Protein AF-0000000083647480 (afdb_homodimer)

Sequence (184 aa):
MGNKGYPPDIVTYNCFLRVLCDNKKSEEALKLYGRMIELSCIPSVQTYTMLISMFFKMDDPDGAFETWQEMEKRGCRPDTDTYCVMIEGLFNMGNKGYPPDIVTYNCFLRVLCDNKKSEEALKLYGRMIELSCIPSVQTYTMLISMFFKMDDPDGAFETWQEMEKRGCRPDTDTYCVMIEGLFN

Nearest PDB structures (foldseek):
  5orm-assembly1_A  TM=8.907E-01  e=3.383E-06  synthetic construct
  5i9h-assembly1_A  TM=9.151E-01  e=6.596E-06  unidentified
  5i9f-assembly1_A  TM=9.462E-01  e=1.151E-05  unidentified
  4pjq-assembly2_B  TM=8.516E-01  e=5.582E-06  unidentified
  4wn4-assembly2_B  TM=8.733E-01  e=8.240E-06  synthetic construct

Structure (mmCIF, N/CA/C/O backbone):
data_AF-0000000083647480-model_v1
#
loop_
_entity.id
_entity.type
_entity.pdbx_description
1 polymer 'Pentatricopeptide repeat-containing protein mitochondrial-like'
#
loop_
_atom_site.group_PDB
_atom_site.id
_atom_site.type_symbol
_atom_site.label_atom_id
_atom_site.label_alt_id
_atom_site.label_comp_id
_atom_site.label_asym_id
_atom_site.label_entity_id
_atom_site.label_seq_id
_atom_site.pdbx_PDB_ins_code
_atom_site.Cartn_x
_atom_site.Cartn_y
_atom_site.Cartn_z
_atom_site.occupancy
_atom_site.B_iso_or_equiv
_atom_site.auth_seq_id
_atom_site.auth_comp_id
_atom_site.auth_asym_id
_atom_site.auth_atom_id
_atom_site.pdbx_PDB_model_num
ATOM 1 N N . MET A 1 1 ? -12.078 27.094 -21.031 1 27.28 1 MET A N 1
ATOM 2 C CA . MET A 1 1 ? -12.234 26 -20.078 1 27.28 1 MET A CA 1
ATOM 3 C C . MET A 1 1 ? -11.109 26.016 -19.047 1 27.28 1 MET A C 1
ATOM 5 O O . MET A 1 1 ? -9.93 26.031 -19.422 1 27.28 1 MET A O 1
ATOM 9 N N . GLY A 1 2 ? -11.172 26.875 -18.047 1 29.92 2 GLY A N 1
ATOM 10 C CA . GLY A 1 2 ? -10.164 27.234 -17.062 1 29.92 2 GLY A CA 1
ATOM 11 C C . GLY A 1 2 ? -9.484 26.047 -16.438 1 29.92 2 GLY A C 1
ATOM 12 O O . GLY A 1 2 ? -10.008 24.938 -16.469 1 29.92 2 GLY A O 1
ATOM 13 N N . ASN A 1 3 ? -8.164 26 -16.438 1 33.59 3 ASN A N 1
ATOM 14 C CA . ASN A 1 3 ? -7.379 25 -15.734 1 33.59 3 ASN A CA 1
ATOM 15 C C . ASN A 1 3 ? -8.039 24.594 -14.422 1 33.59 3 ASN A C 1
ATOM 17 O O . ASN A 1 3 ? -8.109 25.391 -13.484 1 33.59 3 ASN A O 1
ATOM 21 N N . LYS A 1 4 ? -9.273 24.234 -14.281 1 36.38 4 LYS A N 1
ATOM 22 C CA . LYS A 1 4 ? -10.102 23.969 -13.109 1 36.38 4 LYS A CA 1
ATOM 23 C C . LYS A 1 4 ? -9.281 23.344 -11.992 1 36.38 4 LYS A C 1
ATOM 25 O O . LYS A 1 4 ? -8.859 22.188 -12.094 1 36.38 4 LYS A O 1
ATOM 30 N N . GLY A 1 5 ? -8.328 23.922 -11.266 1 43.69 5 GLY A N 1
ATOM 31 C CA . GLY A 1 5 ? -7.434 23.688 -10.148 1 43.69 5 GLY A CA 1
ATOM 32 C C . GLY A 1 5 ? -8.07 22.875 -9.031 1 43.69 5 GLY A C 1
ATOM 33 O O . GLY A 1 5 ? -8.438 23.422 -7.992 1 43.69 5 GLY A O 1
ATOM 34 N N . TYR A 1 6 ? -8.977 22.156 -9.234 1 50.78 6 TYR A N 1
ATOM 35 C CA . TYR A 1 6 ? -9.578 21.422 -8.125 1 50.78 6 TYR A CA 1
ATOM 36 C C . TYR A 1 6 ? -8.508 20.891 -7.188 1 50.78 6 TYR A C 1
ATOM 38 O O . TYR A 1 6 ? -7.488 20.359 -7.637 1 50.78 6 TYR A O 1
ATOM 46 N N . PRO A 1 7 ? -8.297 21.609 -6.094 1 57.94 7 PRO A N 1
ATOM 47 C CA . PRO A 1 7 ? -7.371 21.062 -5.098 1 57.94 7 PRO A CA 1
ATOM 48 C C . PRO A 1 7 ? -7.406 19.547 -5.035 1 57.94 7 PRO A C 1
ATOM 50 O O . PRO A 1 7 ? -8.469 18.938 -5.215 1 57.94 7 PRO A O 1
ATOM 53 N N . PRO A 1 8 ? -6.215 19 -5.242 1 69.75 8 PRO A N 1
ATOM 54 C CA . PRO A 1 8 ? -6.176 17.547 -5.109 1 69.75 8 PRO A CA 1
ATOM 55 C C . PRO A 1 8 ? -6.992 17.031 -3.92 1 69.75 8 PRO A C 1
ATOM 57 O O . PRO A 1 8 ? -6.992 17.656 -2.857 1 69.75 8 PRO A O 1
ATOM 60 N N . ASP A 1 9 ? -7.93 16.297 -4.207 1 88.69 9 ASP A N 1
ATOM 61 C CA . ASP A 1 9 ? -8.664 15.68 -3.109 1 88.69 9 ASP A CA 1
ATOM 62 C C . ASP A 1 9 ? -7.816 14.602 -2.428 1 88.69 9 ASP A C 1
ATOM 64 O O . ASP A 1 9 ? -6.645 14.422 -2.766 1 88.69 9 ASP A O 1
ATOM 68 N N . ILE A 1 10 ? -8.312 14.07 -1.376 1 92.31 10 ILE A N 1
ATOM 69 C CA . ILE A 1 10 ? -7.617 13.117 -0.519 1 92.31 10 ILE A CA 1
ATOM 70 C C . ILE A 1 10 ? -7.145 11.922 -1.349 1 92.31 10 ILE A C 1
ATOM 72 O O . ILE A 1 10 ? -6.059 11.391 -1.117 1 92.31 10 ILE A O 1
ATOM 76 N N . VAL A 1 11 ? -7.906 11.594 -2.342 1 90.38 11 VAL A N 1
ATOM 77 C CA . VAL A 1 11 ? -7.586 10.461 -3.201 1 90.38 11 VAL A CA 1
ATOM 78 C C . VAL A 1 11 ? -6.344 10.781 -4.031 1 90.38 11 VAL A C 1
ATOM 80 O O . VAL A 1 11 ? -5.434 9.953 -4.145 1 90.38 11 VAL A O 1
ATOM 83 N N . THR A 1 12 ? -6.289 11.953 -4.547 1 91.25 12 THR A N 1
ATOM 84 C CA . THR A 1 12 ? -5.148 12.391 -5.344 1 91.25 12 THR A CA 1
ATOM 85 C C . THR A 1 12 ? -3.885 12.461 -4.492 1 91.25 12 THR A C 1
ATOM 87 O O . THR A 1 12 ? -2.828 11.977 -4.895 1 91.25 12 THR A O 1
ATOM 90 N N . TYR A 1 13 ? -4.066 13.117 -3.346 1 94.5 13 TYR A N 1
ATOM 91 C CA . TYR A 1 13 ? -2.92 13.203 -2.449 1 94.5 13 TYR A CA 1
ATOM 92 C C . TYR A 1 13 ? -2.418 11.812 -2.074 1 94.5 13 TYR A C 1
ATOM 94 O O . TYR A 1 13 ? -1.213 11.547 -2.104 1 94.5 13 TYR A O 1
ATOM 102 N N . ASN A 1 14 ? -3.297 10.969 -1.795 1 94.5 14 ASN A N 1
ATOM 103 C CA . ASN A 1 14 ? -2.889 9.617 -1.422 1 94.5 14 ASN A CA 1
ATOM 104 C C . ASN A 1 14 ? -2.203 8.898 -2.58 1 94.5 14 ASN A C 1
ATOM 106 O O . ASN A 1 14 ? -1.241 8.156 -2.375 1 94.5 14 ASN A O 1
ATOM 110 N N . CYS A 1 15 ? -2.68 9.086 -3.729 1 93.25 15 CYS A N 1
ATOM 111 C CA . CYS A 1 15 ? -2.061 8.484 -4.906 1 93.25 15 CYS A CA 1
ATOM 112 C C . CYS A 1 15 ? -0.618 8.953 -5.062 1 93.25 15 CYS A C 1
ATOM 114 O O . CYS A 1 15 ? 0.288 8.141 -5.242 1 93.25 15 CYS A O 1
ATOM 116 N N . PHE A 1 16 ? -0.419 10.219 -4.965 1 93.38 16 PHE A N 1
ATOM 117 C CA . PHE A 1 16 ? 0.922 10.773 -5.109 1 93.38 16 PHE A CA 1
ATOM 118 C C . PHE A 1 16 ? 1.818 10.336 -3.961 1 93.38 16 PHE A C 1
ATOM 120 O O . PHE A 1 16 ? 2.99 10.008 -4.168 1 93.38 16 PHE A O 1
ATOM 127 N N . LEU A 1 17 ? 1.285 10.328 -2.75 1 95.69 17 LEU A N 1
ATOM 128 C CA . LEU A 1 17 ? 2.053 9.867 -1.602 1 95.69 17 LEU A CA 1
ATOM 129 C C . LEU A 1 17 ? 2.521 8.43 -1.808 1 95.69 17 LEU A C 1
ATOM 131 O O . LEU A 1 17 ? 3.672 8.094 -1.515 1 95.69 17 LEU A O 1
ATOM 135 N N . ARG A 1 18 ? 1.616 7.668 -2.262 1 92.69 18 ARG A N 1
ATOM 136 C CA . ARG A 1 18 ? 1.969 6.281 -2.545 1 92.69 18 ARG A CA 1
ATOM 137 C C . ARG A 1 18 ? 3.131 6.199 -3.527 1 92.69 18 ARG A C 1
ATOM 139 O O . ARG A 1 18 ? 4.074 5.434 -3.322 1 92.69 18 ARG A O 1
ATOM 146 N N . VAL A 1 19 ? 3.055 6.926 -4.59 1 91.56 19 VAL A N 1
ATOM 147 C CA . VAL A 1 19 ? 4.086 6.918 -5.621 1 91.56 19 VAL A CA 1
ATOM 148 C C . VAL A 1 19 ? 5.43 7.309 -5.012 1 91.56 19 VAL A C 1
ATOM 150 O O . VAL A 1 19 ? 6.449 6.66 -5.273 1 91.56 19 VAL A O 1
ATOM 153 N N . LEU A 1 20 ? 5.438 8.32 -4.273 1 93.5 20 LEU A N 1
ATOM 154 C CA . LEU A 1 20 ? 6.668 8.812 -3.662 1 93.5 20 LEU A CA 1
ATOM 155 C C . LEU A 1 20 ? 7.223 7.793 -2.67 1 93.5 20 LEU A C 1
ATOM 157 O O . LEU A 1 20 ? 8.43 7.543 -2.641 1 93.5 20 LEU A O 1
ATOM 161 N N . CYS A 1 21 ? 6.289 7.191 -1.894 1 92.81 21 CYS A N 1
ATOM 162 C CA . CYS A 1 21 ? 6.707 6.18 -0.929 1 92.81 21 CYS A CA 1
ATOM 163 C C . CYS A 1 21 ? 7.281 4.957 -1.634 1 92.81 21 CYS A C 1
ATOM 165 O O . CYS A 1 21 ? 8.312 4.422 -1.215 1 92.81 21 CYS A O 1
ATOM 167 N N . ASP A 1 22 ? 6.66 4.555 -2.666 1 87.75 22 ASP A N 1
ATOM 168 C CA . ASP A 1 22 ? 7.086 3.383 -3.42 1 87.75 22 ASP A CA 1
ATOM 169 C C . ASP A 1 22 ? 8.453 3.611 -4.066 1 87.75 22 ASP A C 1
ATOM 171 O O . ASP A 1 22 ? 9.211 2.662 -4.277 1 87.75 22 ASP A O 1
ATOM 175 N N . ASN A 1 23 ? 8.766 4.832 -4.305 1 87.38 23 ASN A N 1
ATOM 176 C CA . ASN A 1 23 ? 10.023 5.152 -4.965 1 87.38 23 ASN A CA 1
ATOM 177 C C . ASN A 1 23 ? 11.055 5.68 -3.971 1 87.38 23 ASN A C 1
ATOM 179 O O . ASN A 1 23 ? 12.078 6.23 -4.371 1 87.38 23 ASN A O 1
ATOM 183 N N . LYS A 1 24 ? 10.727 5.625 -2.762 1 91.19 24 LYS A N 1
ATOM 184 C CA . LYS A 1 24 ? 11.625 5.949 -1.655 1 91.19 24 LYS A CA 1
ATOM 185 C C . LYS A 1 24 ? 11.992 7.43 -1.659 1 91.19 24 LYS A C 1
ATOM 187 O O . LYS A 1 24 ? 13.133 7.793 -1.38 1 91.19 24 LYS A O 1
ATOM 192 N N . LYS A 1 25 ? 11.164 8.203 -2.117 1 94.94 25 LYS A N 1
ATOM 193 C CA . LYS A 1 25 ? 11.297 9.656 -2.082 1 94.94 25 LYS A CA 1
ATOM 194 C C . LYS A 1 25 ? 10.609 10.242 -0.848 1 94.94 25 LYS A C 1
ATOM 196 O O . LYS A 1 25 ? 9.656 11.016 -0.966 1 94.94 25 LYS A O 1
ATOM 201 N N . SER A 1 26 ? 11.203 9.977 0.263 1 96.81 26 SER A N 1
ATOM 202 C CA . SER A 1 26 ? 10.602 10.289 1.556 1 96.81 26 SER A CA 1
ATOM 203 C C . SER A 1 26 ? 10.523 11.797 1.785 1 96.81 26 SER A C 1
ATOM 205 O O . SER A 1 26 ? 9.555 12.297 2.361 1 96.81 26 SER A O 1
ATOM 207 N N . GLU A 1 27 ? 11.562 12.531 1.367 1 97.81 27 GLU A N 1
ATOM 208 C CA . GLU A 1 27 ? 11.555 13.984 1.547 1 97.81 27 GLU A CA 1
ATOM 209 C C . GLU A 1 27 ? 10.406 14.625 0.775 1 97.81 27 GLU A C 1
ATOM 211 O O . GLU A 1 27 ? 9.688 15.477 1.31 1 97.81 27 GLU A O 1
ATOM 216 N N . GLU A 1 28 ? 10.305 14.203 -0.442 1 98 28 GLU A N 1
ATOM 217 C CA . GLU A 1 28 ? 9.219 14.711 -1.27 1 98 28 GLU A CA 1
ATOM 218 C C . GLU A 1 28 ? 7.859 14.297 -0.71 1 98 28 GLU A C 1
ATOM 220 O O . GLU A 1 28 ? 6.898 15.07 -0.77 1 98 28 GLU A O 1
ATOM 225 N N . ALA A 1 29 ? 7.797 13.109 -0.182 1 98.12 29 ALA A N 1
ATOM 226 C CA . ALA A 1 29 ? 6.555 12.617 0.41 1 98.12 29 ALA A CA 1
ATOM 227 C C . ALA A 1 29 ? 6.141 13.469 1.605 1 98.12 29 ALA A C 1
ATOM 229 O O . ALA A 1 29 ? 4.973 13.852 1.732 1 98.12 29 ALA A O 1
ATOM 230 N N . LEU A 1 30 ? 7.098 13.797 2.404 1 98.12 30 LEU A N 1
ATOM 231 C CA . LEU A 1 30 ? 6.816 14.602 3.586 1 98.12 30 LEU A CA 1
ATOM 232 C C . LEU A 1 30 ? 6.398 16.016 3.189 1 98.12 30 LEU A C 1
ATOM 234 O O . LEU A 1 30 ? 5.523 16.609 3.822 1 98.12 30 LEU A O 1
ATOM 238 N N . LYS A 1 31 ? 7.059 16.484 2.229 1 98.06 31 LYS A N 1
ATOM 239 C CA . LYS A 1 31 ? 6.68 17.797 1.716 1 98.06 31 LYS A CA 1
ATOM 240 C C . LYS A 1 31 ? 5.242 17.797 1.208 1 98.06 31 LYS A C 1
ATOM 242 O O . LYS A 1 31 ? 4.484 18.734 1.472 1 98.06 31 LYS A O 1
ATOM 247 N N . LEU A 1 32 ? 4.906 16.812 0.463 1 97.69 32 LEU A N 1
ATOM 248 C CA . LEU A 1 32 ? 3.551 16.672 -0.061 1 97.69 32 LEU A CA 1
ATOM 249 C C . LEU A 1 32 ? 2.535 16.594 1.074 1 97.69 32 LEU A C 1
ATOM 251 O O . LEU A 1 32 ? 1.472 17.203 1.012 1 97.69 32 LEU A O 1
ATOM 255 N N . TYR A 1 33 ? 2.826 15.82 2.094 1 97.75 33 TYR A N 1
ATOM 256 C CA . TYR A 1 33 ? 1.962 15.703 3.262 1 97.75 33 TYR A CA 1
ATOM 257 C C . TYR A 1 33 ? 1.789 17.047 3.951 1 97.75 33 TYR A C 1
ATOM 259 O O . TYR A 1 33 ? 0.682 17.406 4.363 1 97.75 33 TYR A O 1
ATOM 267 N N . GLY A 1 34 ? 2.861 17.703 4.105 1 97.31 34 GLY A N 1
ATOM 268 C CA . GLY A 1 34 ? 2.777 19.047 4.66 1 97.31 34 GLY A CA 1
ATOM 269 C C . GLY A 1 34 ? 1.836 19.953 3.895 1 97.31 34 GLY A C 1
ATOM 270 O O . GLY A 1 34 ? 1.06 20.703 4.492 1 97.31 34 GLY A O 1
ATOM 271 N N . ARG A 1 35 ? 1.978 19.938 2.617 1 96 35 ARG A N 1
ATOM 272 C CA . ARG A 1 35 ? 1.096 20.734 1.765 1 96 35 ARG A CA 1
ATOM 273 C C . ARG A 1 35 ? -0.362 20.328 1.964 1 96 35 ARG A C 1
ATOM 275 O O . ARG A 1 35 ? -1.251 21.188 1.97 1 96 35 ARG A O 1
ATOM 282 N N . MET A 1 36 ? -0.603 19.078 2.098 1 95.88 36 MET A N 1
ATOM 283 C CA . MET A 1 36 ? -1.943 18.562 2.344 1 95.88 36 MET A CA 1
ATOM 284 C C . MET A 1 36 ? -2.549 19.188 3.596 1 95.88 36 MET A C 1
ATOM 286 O O . MET A 1 36 ? -3.701 19.625 3.582 1 95.88 36 MET A O 1
ATOM 290 N N . ILE A 1 37 ? -1.807 19.203 4.645 1 94.94 37 ILE A N 1
ATOM 291 C CA . ILE A 1 37 ? -2.258 19.75 5.918 1 94.94 37 ILE A CA 1
ATOM 292 C C . ILE A 1 37 ? -2.484 21.266 5.773 1 94.94 37 ILE A C 1
ATOM 294 O O . ILE A 1 37 ? -3.477 21.797 6.273 1 94.94 37 ILE A O 1
ATOM 298 N N . GLU A 1 38 ? -1.578 21.922 5.145 1 94.94 38 GLU A N 1
ATOM 299 C CA . GLU A 1 38 ? -1.673 23.375 4.941 1 94.94 38 GLU A CA 1
ATOM 300 C C . GLU A 1 38 ? -2.971 23.734 4.23 1 94.94 38 GLU A C 1
ATOM 302 O O . GLU A 1 38 ? -3.551 24.797 4.496 1 94.94 38 GLU A O 1
ATOM 307 N N . LEU A 1 39 ? -3.355 22.906 3.389 1 94.06 39 LEU A N 1
ATOM 308 C CA . LEU A 1 39 ? -4.547 23.172 2.596 1 94.06 39 LEU A CA 1
ATOM 309 C C . LEU A 1 39 ? -5.793 22.625 3.283 1 94.06 39 LEU A C 1
ATOM 311 O O . LEU A 1 39 ? -6.867 22.562 2.676 1 94.06 39 LEU A O 1
ATOM 315 N N . SER A 1 40 ? -5.629 22.203 4.473 1 93.69 40 SER A N 1
ATOM 316 C CA . SER A 1 40 ? -6.711 21.734 5.332 1 93.69 40 SER A CA 1
ATOM 317 C C . SER A 1 40 ? -7.355 20.469 4.773 1 93.69 40 SER A C 1
ATOM 319 O O . SER A 1 40 ? -8.562 20.266 4.922 1 93.69 40 SER A O 1
ATOM 321 N N . CYS A 1 41 ? -6.625 19.766 3.986 1 94.38 41 CYS A N 1
ATOM 322 C CA . CYS A 1 41 ? -7.051 18.438 3.574 1 94.38 41 CYS A CA 1
ATOM 323 C C . CYS A 1 41 ? -6.801 17.422 4.68 1 94.38 41 CYS A C 1
ATOM 325 O O . CYS A 1 41 ? -5.66 17.219 5.098 1 94.38 41 CYS A O 1
ATOM 327 N N . ILE A 1 42 ? -7.887 16.75 5.133 1 94.31 42 ILE A N 1
ATOM 328 C CA . ILE A 1 42 ? -7.785 15.859 6.281 1 94.31 42 ILE A CA 1
ATOM 329 C C . ILE A 1 42 ? -7.211 14.516 5.844 1 94.31 42 ILE A C 1
ATOM 331 O O . ILE A 1 42 ? -7.773 13.852 4.973 1 94.31 42 ILE A O 1
ATOM 335 N N . PRO A 1 43 ? -6.156 14.117 6.5 1 96.5 43 PRO A N 1
ATOM 336 C CA . PRO A 1 43 ? -5.574 12.812 6.176 1 96.5 43 PRO A CA 1
ATOM 337 C C . PRO A 1 43 ? -6.516 11.648 6.496 1 96.5 43 PRO A C 1
ATOM 339 O O . PRO A 1 43 ? -7.277 11.719 7.461 1 96.5 43 PRO A O 1
ATOM 342 N N . SER A 1 44 ? -6.445 10.648 5.664 1 95.44 44 SER A N 1
ATOM 343 C CA . SER A 1 44 ? -7.223 9.43 5.875 1 95.44 44 SER A CA 1
ATOM 344 C C . SER A 1 44 ? -6.383 8.352 6.543 1 95.44 44 SER A C 1
ATOM 346 O O . SER A 1 44 ? -5.188 8.539 6.777 1 95.44 44 SER A O 1
ATOM 348 N N . VAL A 1 45 ? -7.102 7.223 6.828 1 95.75 45 VAL A N 1
ATOM 349 C CA . VAL A 1 45 ? -6.402 6.074 7.395 1 95.75 45 VAL A CA 1
ATOM 350 C C . VAL A 1 45 ? -5.301 5.617 6.438 1 95.75 45 VAL A C 1
ATOM 352 O O . VAL A 1 45 ? -4.207 5.246 6.871 1 95.75 45 VAL A O 1
ATOM 355 N N . GLN A 1 46 ? -5.555 5.699 5.168 1 94.69 46 GLN A N 1
ATOM 356 C CA . GLN A 1 46 ? -4.578 5.309 4.156 1 94.69 46 GLN A CA 1
ATOM 357 C C . GLN A 1 46 ? -3.355 6.219 4.188 1 94.69 46 GLN A C 1
ATOM 359 O O . GLN A 1 46 ? -2.223 5.754 4.043 1 94.69 46 GLN A O 1
ATOM 364 N N . THR A 1 47 ? -3.627 7.52 4.402 1 97 47 THR A N 1
ATOM 365 C CA . THR A 1 47 ? -2.545 8.492 4.488 1 97 47 THR A CA 1
ATOM 366 C C . THR A 1 47 ? -1.612 8.164 5.652 1 97 47 THR A C 1
ATOM 368 O O . THR A 1 47 ? -0.402 8.031 5.461 1 97 47 THR A O 1
ATOM 371 N N . TYR A 1 48 ? -2.223 8.016 6.77 1 97.94 48 TYR A N 1
ATOM 372 C CA . TYR A 1 48 ? -1.432 7.746 7.965 1 97.94 48 TYR A CA 1
ATOM 373 C C . TYR A 1 48 ? -0.692 6.418 7.836 1 97.94 48 TYR A C 1
ATOM 375 O O . TYR A 1 48 ? 0.467 6.305 8.242 1 97.94 48 TYR A O 1
ATOM 383 N N . THR A 1 49 ? -1.384 5.469 7.277 1 96.56 49 THR A N 1
ATOM 384 C CA . THR A 1 49 ? -0.768 4.156 7.121 1 96.56 49 THR A CA 1
ATOM 385 C C . THR A 1 49 ? 0.47 4.242 6.23 1 96.56 49 THR A C 1
ATOM 387 O O . THR A 1 49 ? 1.511 3.666 6.551 1 96.56 49 THR A O 1
ATOM 390 N N . MET A 1 50 ? 0.413 4.934 5.184 1 95.62 50 MET A N 1
ATOM 391 C CA . MET A 1 50 ? 1.55 5.098 4.281 1 95.62 50 MET A CA 1
ATOM 392 C C . MET A 1 50 ? 2.699 5.812 4.984 1 95.62 50 MET A C 1
ATOM 394 O O . MET A 1 50 ? 3.861 5.441 4.82 1 95.62 50 MET A O 1
ATOM 398 N N . LEU A 1 51 ? 2.391 6.816 5.758 1 98.06 51 LEU A N 1
ATOM 399 C CA . LEU A 1 51 ? 3.412 7.586 6.461 1 98.06 51 LEU A CA 1
ATOM 400 C C . LEU A 1 51 ? 4.117 6.727 7.508 1 98.06 51 LEU A C 1
ATOM 402 O O . LEU A 1 51 ? 5.34 6.777 7.637 1 98.06 51 LEU A O 1
ATOM 406 N N . ILE A 1 52 ? 3.34 5.98 8.219 1 97.81 52 ILE A N 1
ATOM 407 C CA . ILE A 1 52 ? 3.912 5.082 9.211 1 97.81 52 ILE A CA 1
ATOM 408 C C . ILE A 1 52 ? 4.859 4.094 8.531 1 97.81 52 ILE A C 1
ATOM 410 O O . ILE A 1 52 ? 5.996 3.912 8.977 1 97.81 52 ILE A O 1
ATOM 414 N N . SER A 1 53 ? 4.398 3.49 7.48 1 95.88 53 SER A N 1
ATOM 415 C CA . SER A 1 53 ? 5.234 2.561 6.73 1 95.88 53 SER A CA 1
ATOM 416 C C . SER A 1 53 ? 6.52 3.232 6.254 1 95.88 53 SER A C 1
ATOM 418 O O . SER A 1 53 ? 7.598 2.645 6.332 1 95.88 53 SER A O 1
ATOM 420 N N . MET A 1 54 ? 6.445 4.371 5.77 1 96.06 54 MET A N 1
ATOM 421 C CA . MET A 1 54 ? 7.586 5.133 5.262 1 96.06 54 MET A CA 1
ATOM 422 C C . MET A 1 54 ? 8.609 5.375 6.363 1 96.06 54 MET A C 1
ATOM 424 O O . MET A 1 54 ? 9.812 5.195 6.152 1 96.06 54 MET A O 1
ATOM 428 N N . PHE A 1 55 ? 8.195 5.754 7.496 1 97.19 55 PHE A N 1
ATOM 429 C CA . PHE A 1 55 ? 9.102 6.039 8.602 1 97.19 55 PHE A CA 1
ATOM 430 C C . PHE A 1 55 ? 9.836 4.777 9.039 1 97.19 55 PHE A C 1
ATOM 432 O O . PHE A 1 55 ? 11.023 4.828 9.375 1 97.19 55 PHE A O 1
ATOM 439 N N . PHE A 1 56 ? 9.141 3.695 9.039 1 94.5 56 PHE A N 1
ATOM 440 C CA . PHE A 1 56 ? 9.828 2.449 9.367 1 94.5 56 PHE A CA 1
ATOM 441 C C . PHE A 1 56 ? 10.867 2.105 8.305 1 94.5 56 PHE A C 1
ATOM 443 O O . PHE A 1 56 ? 11.961 1.636 8.633 1 94.5 56 PHE A O 1
ATOM 450 N N . LYS A 1 57 ? 10.531 2.346 7.113 1 91.94 57 LYS A N 1
ATOM 451 C CA . LYS A 1 57 ? 11.477 2.072 6.035 1 91.94 57 LYS A CA 1
ATOM 452 C C . LYS A 1 57 ? 12.703 2.982 6.137 1 91.94 57 LYS A C 1
ATOM 454 O O . LYS A 1 57 ? 13.805 2.592 5.754 1 91.94 57 LYS A O 1
ATOM 459 N N . MET A 1 58 ? 12.469 4.121 6.637 1 94.19 58 MET A N 1
ATOM 460 C CA . MET A 1 58 ? 13.547 5.078 6.863 1 94.19 58 MET A CA 1
ATOM 461 C C . MET A 1 58 ? 14.281 4.773 8.164 1 94.19 58 MET A C 1
ATOM 463 O O . MET A 1 58 ? 15.164 5.531 8.57 1 94.19 58 MET A O 1
ATOM 467 N N . ASP A 1 59 ? 13.93 3.717 8.852 1 94.44 59 ASP A N 1
ATOM 468 C CA . ASP A 1 59 ? 14.492 3.35 10.148 1 94.44 59 ASP A CA 1
ATOM 469 C C . ASP A 1 59 ? 14.281 4.461 11.172 1 94.44 59 ASP A C 1
ATOM 471 O O . ASP A 1 59 ? 15.211 4.844 11.883 1 94.44 59 ASP A O 1
ATOM 475 N N . ASP A 1 60 ? 13.203 5.039 11.102 1 96.19 60 ASP A N 1
ATOM 476 C CA . ASP A 1 60 ? 12.805 6.094 12.023 1 96.19 60 ASP A CA 1
ATOM 477 C C . ASP A 1 60 ? 11.539 5.703 12.789 1 96.19 60 ASP A C 1
ATOM 479 O O . ASP A 1 60 ? 10.469 6.258 12.555 1 96.19 60 ASP A O 1
ATOM 483 N N . PRO A 1 61 ? 11.648 4.887 13.805 1 96.06 61 PRO A N 1
ATOM 484 C CA . PRO A 1 61 ? 10.477 4.445 14.57 1 96.06 61 PRO A CA 1
ATOM 485 C C . PRO A 1 61 ? 9.805 5.59 15.32 1 96.06 61 PRO A C 1
ATOM 487 O O . PRO A 1 61 ? 8.586 5.566 15.523 1 96.06 61 PRO A O 1
ATOM 490 N N . ASP A 1 62 ? 10.531 6.562 15.719 1 97.5 62 ASP A N 1
ATOM 491 C CA . ASP A 1 62 ? 9.945 7.707 16.406 1 97.5 62 ASP A CA 1
ATOM 492 C C . ASP A 1 62 ? 8.93 8.422 15.523 1 97.5 62 ASP A C 1
ATOM 494 O O . ASP A 1 62 ? 7.832 8.758 15.977 1 97.5 62 ASP A O 1
ATOM 498 N N . GLY A 1 63 ? 9.367 8.625 14.297 1 97.94 63 GLY A N 1
ATOM 499 C CA . GLY A 1 63 ? 8.438 9.219 13.352 1 97.94 63 GLY A CA 1
ATOM 500 C C . GLY A 1 63 ? 7.184 8.398 13.141 1 97.94 63 GLY A C 1
ATOM 501 O O . GLY A 1 63 ? 6.086 8.945 13.039 1 97.94 63 GLY A O 1
ATOM 502 N N . ALA A 1 64 ? 7.328 7.129 13.117 1 97.94 64 ALA A N 1
ATOM 503 C CA . ALA A 1 64 ? 6.191 6.227 12.969 1 97.94 64 ALA A CA 1
ATOM 504 C C . ALA A 1 64 ? 5.238 6.336 14.156 1 97.94 64 ALA A C 1
ATOM 506 O O . ALA A 1 64 ? 4.023 6.434 13.977 1 97.94 64 ALA A O 1
ATOM 507 N N . PHE A 1 65 ? 5.82 6.426 15.32 1 97.62 65 PHE A N 1
ATOM 508 C CA . PHE A 1 65 ? 5.012 6.5 16.531 1 97.62 65 PHE A CA 1
ATOM 509 C C . PHE A 1 65 ? 4.316 7.852 16.641 1 97.62 65 PHE A C 1
ATOM 511 O O . PHE A 1 65 ? 3.166 7.934 17.062 1 97.62 65 PHE A O 1
ATOM 518 N N . GLU A 1 66 ? 5.016 8.836 16.297 1 98.25 66 GLU A N 1
ATOM 519 C CA . GLU A 1 66 ? 4.41 10.164 16.297 1 98.25 66 GLU A CA 1
ATOM 520 C C . GLU A 1 66 ? 3.229 10.234 15.328 1 98.25 66 GLU A C 1
ATOM 522 O O . GLU A 1 66 ? 2.197 10.828 15.641 1 98.25 66 GLU A O 1
ATOM 527 N N . THR A 1 67 ? 3.416 9.656 14.195 1 98.38 67 THR A N 1
ATOM 528 C CA . THR A 1 67 ? 2.342 9.609 13.203 1 98.38 67 THR A CA 1
ATOM 529 C C . THR A 1 67 ? 1.15 8.82 13.734 1 98.38 67 THR A C 1
ATOM 531 O O . THR A 1 67 ? -0.001 9.211 13.539 1 98.38 67 THR A O 1
ATOM 534 N N . TRP A 1 68 ? 1.381 7.77 14.375 1 97.81 68 TRP A N 1
ATOM 535 C CA . TRP A 1 68 ? 0.346 6.949 14.992 1 97.81 68 TRP A CA 1
ATOM 536 C C . TRP A 1 68 ? -0.43 7.746 16.031 1 97.81 68 TRP A C 1
ATOM 538 O O . TRP A 1 68 ? -1.661 7.695 16.078 1 97.81 68 TRP A O 1
ATOM 548 N N . GLN A 1 69 ? 0.271 8.438 16.828 1 97.75 69 GLN A N 1
ATOM 549 C CA . GLN A 1 69 ? -0.361 9.25 17.859 1 97.75 69 GLN A CA 1
ATOM 550 C C . GLN A 1 69 ? -1.238 10.336 17.234 1 97.75 69 GLN A C 1
ATOM 552 O O . GLN A 1 69 ? -2.34 10.602 17.719 1 97.75 69 GLN A O 1
ATOM 557 N N . GLU A 1 70 ? -0.649 10.945 16.234 1 97.31 70 GLU A N 1
ATOM 558 C CA . GLU A 1 70 ? -1.43 11.961 15.547 1 97.31 70 GLU A CA 1
ATOM 559 C C . GLU A 1 70 ? -2.729 11.383 14.992 1 97.31 70 GLU A C 1
ATOM 561 O O . GLU A 1 70 ? -3.785 12.008 15.086 1 97.31 70 GLU A O 1
ATOM 566 N N . MET A 1 71 ? -2.639 10.25 14.383 1 97.81 71 MET A N 1
ATOM 567 C CA . MET A 1 71 ? -3.805 9.547 13.859 1 97.81 71 MET A CA 1
ATOM 568 C C . MET A 1 71 ? -4.859 9.352 14.945 1 97.81 71 MET A C 1
ATOM 570 O O . MET A 1 71 ? -6.043 9.609 14.719 1 97.81 71 MET A O 1
ATOM 574 N N . GLU A 1 72 ? -4.488 8.945 16.062 1 96.44 72 GLU A N 1
ATOM 575 C CA . GLU A 1 72 ? -5.383 8.711 17.188 1 96.44 72 GLU A CA 1
ATOM 576 C C . GLU A 1 72 ? -6.004 10.016 17.688 1 96.44 72 GLU A C 1
ATOM 578 O O . GLU A 1 72 ? -7.203 10.07 17.969 1 96.44 72 GLU A O 1
ATOM 583 N N . LYS A 1 73 ? -5.176 10.961 17.812 1 96.5 73 LYS A N 1
ATOM 584 C CA . LYS A 1 73 ? -5.633 12.258 18.297 1 96.5 73 LYS A CA 1
ATOM 585 C C . LYS A 1 73 ? -6.707 12.844 17.391 1 96.5 73 LYS A C 1
ATOM 587 O O . LYS A 1 73 ? -7.621 13.523 17.859 1 96.5 73 LYS A O 1
ATOM 592 N N . ARG A 1 74 ? -6.605 12.555 16.156 1 95.81 74 ARG A N 1
ATOM 593 C CA . ARG A 1 74 ? -7.551 13.078 15.18 1 95.81 74 ARG A CA 1
ATOM 594 C C . ARG A 1 74 ? -8.789 12.195 15.078 1 95.81 74 ARG A C 1
ATOM 596 O O . ARG A 1 74 ? -9.711 12.492 14.32 1 95.81 74 ARG A O 1
ATOM 603 N N . GLY A 1 75 ? -8.734 11.125 15.766 1 96.5 75 GLY A N 1
ATOM 604 C CA . GLY A 1 75 ? -9.891 10.234 15.789 1 96.5 75 GLY A CA 1
ATOM 605 C C . GLY A 1 75 ? -9.938 9.281 14.609 1 96.5 75 GLY A C 1
ATOM 606 O O . GLY A 1 75 ? -10.992 8.719 14.305 1 96.5 75 GLY A O 1
ATOM 607 N N . CYS A 1 76 ? -8.93 9.195 13.914 1 96.81 76 CYS A N 1
ATOM 608 C CA . CYS A 1 76 ? -8.828 8.258 12.805 1 96.81 76 CYS A CA 1
ATOM 609 C C . CYS A 1 76 ? -8.508 6.855 13.305 1 96.81 76 CYS A C 1
ATOM 611 O O . CYS A 1 76 ? -7.48 6.645 13.961 1 96.81 76 CYS A O 1
ATOM 613 N N . ARG A 1 77 ? -9.336 5.852 12.961 1 95.69 77 ARG A N 1
ATOM 614 C CA . ARG A 1 77 ? -9.156 4.488 13.445 1 95.69 77 ARG A CA 1
ATOM 615 C C . ARG A 1 77 ? -8.266 3.686 12.5 1 95.69 77 ARG A C 1
ATOM 617 O O . ARG A 1 77 ? -8.516 3.641 11.289 1 95.69 77 ARG A O 1
ATOM 624 N N . PRO A 1 78 ? -7.285 3.029 13.109 1 96.06 78 PRO A N 1
ATOM 625 C CA . PRO A 1 78 ? -6.453 2.158 12.273 1 96.06 78 PRO A CA 1
ATOM 626 C C . PRO A 1 78 ? -7.234 0.992 11.68 1 96.06 78 PRO A C 1
ATOM 628 O O . PRO A 1 78 ? -8.164 0.478 12.305 1 96.06 78 PRO A O 1
ATOM 631 N N . ASP A 1 79 ? -6.852 0.667 10.469 1 92.31 79 ASP A N 1
ATOM 632 C CA . ASP A 1 79 ? -7.418 -0.526 9.852 1 92.31 79 ASP A CA 1
ATOM 633 C C . ASP A 1 79 ? -6.41 -1.672 9.836 1 92.31 79 ASP A C 1
ATOM 635 O O . ASP A 1 79 ? -5.34 -1.571 10.438 1 92.31 79 ASP A O 1
ATOM 639 N N . THR A 1 80 ? -6.777 -2.775 9.312 1 88.62 80 THR A N 1
ATOM 640 C CA . THR A 1 80 ? -5.945 -3.975 9.312 1 88.62 80 THR A CA 1
ATOM 641 C C . THR A 1 80 ? -4.586 -3.693 8.68 1 88.62 80 THR A C 1
ATOM 643 O O . THR A 1 80 ? -3.557 -4.156 9.164 1 88.62 80 THR A O 1
ATOM 646 N N . ASP A 1 81 ? -4.586 -2.938 7.578 1 91.94 81 ASP A N 1
ATOM 647 C CA . ASP A 1 81 ? -3.336 -2.58 6.914 1 91.94 81 ASP A CA 1
ATOM 648 C C . ASP A 1 81 ? -2.422 -1.797 7.855 1 91.94 81 ASP A C 1
ATOM 650 O O . ASP A 1 81 ? -1.209 -2.021 7.879 1 91.94 81 ASP A O 1
ATOM 654 N N . THR A 1 82 ? -3.09 -0.91 8.586 1 95.62 82 THR A N 1
ATOM 655 C CA . THR A 1 82 ? -2.332 -0.081 9.523 1 95.62 82 THR A CA 1
ATOM 656 C C . THR A 1 82 ? -1.654 -0.942 10.586 1 95.62 82 THR A C 1
ATOM 658 O O . THR A 1 82 ? -0.466 -0.772 10.859 1 95.62 82 THR A O 1
ATOM 661 N N . TYR A 1 83 ? -2.396 -1.851 11.078 1 93.44 83 TYR A N 1
ATOM 662 C CA . TYR A 1 83 ? -1.827 -2.744 12.078 1 93.44 83 TYR A CA 1
ATOM 663 C C . TYR A 1 83 ? -0.724 -3.607 11.477 1 93.44 83 TYR A C 1
ATOM 665 O O . TYR A 1 83 ? 0.299 -3.855 12.117 1 93.44 83 TYR A O 1
ATOM 673 N N . CYS A 1 84 ? -0.881 -4.043 10.328 1 93.56 84 CYS A N 1
ATOM 674 C CA . CYS A 1 84 ? 0.13 -4.855 9.656 1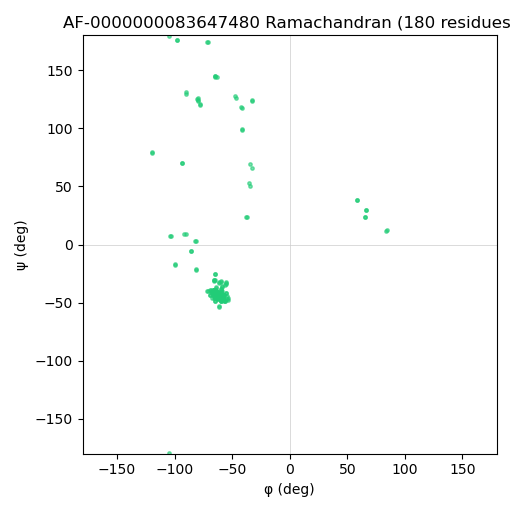 93.56 84 CYS A CA 1
ATOM 675 C C . CYS A 1 84 ? 1.445 -4.098 9.539 1 93.56 84 CYS A C 1
ATOM 677 O O . CYS A 1 84 ? 2.506 -4.617 9.883 1 93.56 84 CYS A O 1
ATOM 679 N N . VAL A 1 85 ? 1.376 -2.91 9.148 1 94.44 85 VAL A N 1
ATOM 680 C CA . VAL A 1 85 ? 2.584 -2.115 8.953 1 94.44 85 VAL A CA 1
ATOM 681 C C . VAL A 1 85 ? 3.25 -1.851 10.305 1 94.44 85 VAL A C 1
ATOM 683 O O . VAL A 1 85 ? 4.48 -1.857 10.406 1 94.44 85 VAL A O 1
ATOM 686 N N . MET A 1 86 ? 2.439 -1.571 11.25 1 94.31 86 MET A N 1
ATOM 687 C CA . MET A 1 86 ? 2.963 -1.316 12.594 1 94.31 86 MET A CA 1
ATOM 688 C C . MET A 1 86 ? 3.676 -2.547 13.141 1 94.31 86 MET A C 1
ATOM 690 O O . MET A 1 86 ? 4.797 -2.445 13.648 1 94.31 86 MET A O 1
ATOM 694 N N . ILE A 1 87 ? 3.113 -3.641 13.023 1 91.06 87 ILE A N 1
ATOM 695 C CA . ILE A 1 87 ? 3.674 -4.898 13.508 1 91.06 87 ILE A CA 1
ATOM 696 C C . ILE A 1 87 ? 4.953 -5.223 12.734 1 91.06 87 ILE A C 1
ATOM 698 O O . ILE A 1 87 ? 5.977 -5.559 13.336 1 91.06 87 ILE A O 1
ATOM 702 N N . GLU A 1 88 ? 4.91 -5.086 11.523 1 89.56 88 GLU A N 1
ATOM 703 C CA . GLU A 1 88 ? 6.082 -5.312 10.688 1 89.56 88 GLU A CA 1
ATOM 704 C C . GLU A 1 88 ? 7.227 -4.383 11.07 1 89.56 88 GLU A C 1
ATOM 706 O O . GLU A 1 88 ? 8.383 -4.809 11.156 1 89.56 88 GLU A O 1
ATOM 711 N N . GLY A 1 89 ? 6.887 -3.146 11.195 1 90.75 89 GLY A N 1
ATOM 712 C CA . GLY A 1 89 ? 7.891 -2.154 11.531 1 90.75 89 GLY A CA 1
ATOM 713 C C . GLY A 1 89 ? 8.547 -2.404 12.875 1 90.75 89 GLY A C 1
ATOM 714 O O . GLY A 1 89 ? 9.734 -2.129 13.055 1 90.75 89 GLY A O 1
ATOM 715 N N . LEU A 1 90 ? 7.816 -2.934 13.773 1 89.31 90 LEU A N 1
ATOM 716 C CA . LEU A 1 90 ? 8.32 -3.141 15.125 1 89.31 90 LEU A CA 1
ATOM 717 C C . LEU A 1 90 ? 9.172 -4.406 15.203 1 89.31 90 LEU A C 1
ATOM 719 O O . LEU A 1 90 ? 10.016 -4.539 16.094 1 89.31 90 LEU A O 1
ATOM 723 N N . PHE A 1 91 ? 8.992 -5.316 14.281 1 78.81 91 PHE A N 1
ATOM 724 C CA . PHE A 1 91 ? 9.75 -6.566 14.312 1 78.81 91 PHE A CA 1
ATOM 725 C C . PHE A 1 91 ? 10.93 -6.508 13.344 1 78.81 91 PHE A C 1
ATOM 727 O O . PHE A 1 91 ? 11.836 -7.34 13.414 1 78.81 91 PHE A O 1
ATOM 734 N N . ASN A 1 92 ? 11.039 -5.668 12.422 1 67.38 92 ASN A N 1
ATOM 735 C CA . ASN A 1 92 ? 12.18 -5.566 11.516 1 67.38 92 ASN A CA 1
ATOM 736 C C . ASN A 1 92 ? 13.375 -4.91 12.203 1 67.38 92 ASN A C 1
ATOM 738 O O . ASN A 1 92 ? 13.211 -3.996 13.008 1 67.38 92 ASN A O 1
ATOM 742 N N . MET B 1 1 ? -5.941 -27.156 24.109 1 27.38 1 MET B N 1
ATOM 743 C CA . MET B 1 1 ? -6.32 -26 23.297 1 27.38 1 MET B CA 1
ATOM 744 C C . MET B 1 1 ? -5.578 -26.016 21.953 1 27.38 1 MET B C 1
ATOM 746 O O . MET B 1 1 ? -4.348 -26.109 21.922 1 27.38 1 MET B O 1
ATOM 750 N N . GLY B 1 2 ? -5.98 -26.828 21.016 1 29.78 2 GLY B N 1
ATOM 751 C CA . GLY B 1 2 ? -5.363 -27.188 19.75 1 29.78 2 GLY B CA 1
ATOM 752 C C . GLY B 1 2 ? -4.859 -26 18.953 1 29.78 2 GLY B C 1
ATOM 753 O O . GLY B 1 2 ? -5.305 -24.875 19.172 1 29.78 2 GLY B O 1
ATOM 754 N N . ASN B 1 3 ? -3.574 -26.016 18.562 1 33.59 3 ASN B N 1
ATOM 755 C CA . ASN B 1 3 ? -2.992 -25.016 17.688 1 33.59 3 ASN B CA 1
ATOM 756 C C . ASN B 1 3 ? -3.994 -24.531 16.641 1 33.59 3 ASN B C 1
ATOM 758 O O . ASN B 1 3 ? -4.398 -25.297 15.766 1 33.59 3 ASN B O 1
ATOM 762 N N . LYS B 1 4 ? -5.152 -24.094 16.953 1 36.97 4 LYS B N 1
ATOM 763 C CA . LYS B 1 4 ? -6.293 -23.719 16.125 1 36.97 4 LYS B CA 1
ATOM 764 C C . LYS B 1 4 ? -5.836 -23.125 14.789 1 36.97 4 LYS B C 1
ATOM 766 O O . LYS B 1 4 ? -5.305 -22.016 14.742 1 36.97 4 LYS B O 1
ATOM 771 N N . GLY B 1 5 ? -5.195 -23.75 13.82 1 43.59 5 GLY B N 1
ATOM 772 C CA . GLY B 1 5 ? -4.703 -23.562 12.469 1 43.59 5 GLY B CA 1
ATOM 773 C C . GLY B 1 5 ? -5.621 -22.719 11.609 1 43.59 5 GLY B C 1
ATOM 774 O O . GLY B 1 5 ? -6.34 -23.234 10.758 1 43.59 5 GLY B O 1
ATOM 775 N N . TYR B 1 6 ? -6.363 -21.969 12.062 1 51.16 6 TYR B N 1
ATOM 776 C CA . TYR B 1 6 ? -7.266 -21.203 11.211 1 51.16 6 TYR B CA 1
ATOM 777 C C . TYR B 1 6 ? -6.547 -20.719 9.961 1 51.16 6 TYR B C 1
ATOM 779 O O . TYR B 1 6 ? -5.41 -20.234 10.031 1 51.16 6 TYR B O 1
ATOM 787 N N . PRO B 1 7 ? -6.738 -21.438 8.883 1 58.47 7 PRO B N 1
ATOM 788 C CA . PRO B 1 7 ? -6.172 -20.938 7.621 1 58.47 7 PRO B CA 1
ATOM 789 C C . PRO B 1 7 ? -6.156 -19.422 7.543 1 58.47 7 PRO B C 1
ATOM 791 O O . PRO B 1 7 ? -7.059 -18.766 8.07 1 58.47 7 PRO B O 1
ATOM 794 N N . PRO B 1 8 ? -4.938 -18.953 7.309 1 70.25 8 PRO B N 1
ATOM 795 C CA . PRO B 1 8 ? -4.875 -17.5 7.148 1 70.25 8 PRO B CA 1
ATOM 796 C C . PRO B 1 8 ? -6.016 -16.953 6.293 1 70.25 8 PRO B C 1
ATOM 798 O O . PRO B 1 8 ? -6.402 -17.578 5.297 1 70.25 8 PRO B O 1
ATOM 801 N N . ASP B 1 9 ? -6.77 -16.156 6.863 1 88.88 9 ASP B N 1
ATOM 802 C CA . ASP B 1 9 ? -7.797 -15.5 6.059 1 88.88 9 ASP B CA 1
ATOM 803 C C . ASP B 1 9 ? -7.176 -14.461 5.129 1 88.88 9 ASP B C 1
ATOM 805 O O . ASP B 1 9 ? -5.953 -14.336 5.051 1 88.88 9 ASP B O 1
ATOM 809 N N . ILE B 1 10 ? -7.977 -13.898 4.297 1 92.38 10 ILE B N 1
ATOM 810 C CA . ILE B 1 10 ? -7.562 -12.969 3.254 1 92.38 10 ILE B CA 1
ATOM 811 C C . ILE B 1 10 ? -6.785 -11.805 3.875 1 92.38 10 ILE B C 1
ATOM 813 O O . ILE B 1 10 ? -5.812 -11.32 3.293 1 92.38 10 ILE B O 1
ATOM 817 N N . VAL B 1 11 ? -7.152 -11.469 5.059 1 90.38 11 VAL B N 1
ATOM 818 C CA . VAL B 1 11 ? -6.512 -10.359 5.758 1 90.38 11 VAL B CA 1
ATOM 819 C C . VAL B 1 11 ? -5.082 -10.734 6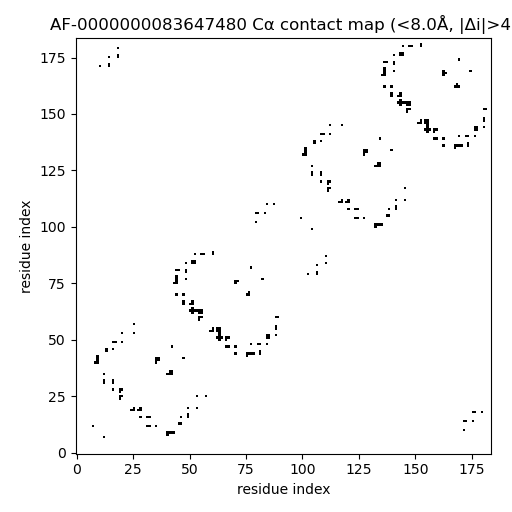.133 1 90.38 11 VAL B C 1
ATOM 821 O O . VAL B 1 11 ? -4.148 -9.953 5.934 1 90.38 11 VAL B O 1
ATOM 824 N N . THR B 1 12 ? -4.926 -11.906 6.613 1 91.5 12 THR B N 1
ATOM 825 C CA . THR B 1 12 ? -3.607 -12.398 6.996 1 91.5 12 THR B CA 1
ATOM 826 C C . THR B 1 12 ? -2.699 -12.516 5.777 1 91.5 12 THR B C 1
ATOM 828 O O . THR B 1 12 ? -1.546 -12.086 5.809 1 91.5 12 THR B O 1
ATOM 831 N N . TYR B 1 13 ? -3.27 -13.148 4.758 1 94.5 13 TYR B N 1
ATOM 832 C CA . TYR B 1 13 ? -2.484 -13.266 3.535 1 94.5 13 TYR B CA 1
ATOM 833 C C . TYR B 1 13 ? -2.072 -11.898 3.01 1 94.5 13 TYR B C 1
ATOM 835 O O . TYR B 1 13 ? -0.915 -11.688 2.643 1 94.5 13 TYR B O 1
ATOM 843 N N . ASN B 1 14 ? -2.951 -11.016 3.02 1 94.56 14 ASN B N 1
ATOM 844 C CA . ASN B 1 14 ? -2.629 -9.68 2.525 1 94.56 14 ASN B CA 1
ATOM 845 C C . ASN B 1 14 ? -1.572 -9 3.395 1 94.56 14 ASN B C 1
ATOM 847 O O . ASN B 1 14 ? -0.699 -8.297 2.881 1 94.56 14 ASN B O 1
ATOM 851 N N . CYS B 1 15 ? -1.651 -9.18 4.641 1 93.25 15 CYS B N 1
ATOM 852 C CA . CYS B 1 15 ? -0.657 -8.617 5.547 1 93.25 15 CYS B CA 1
ATOM 853 C C . CYS B 1 15 ? 0.734 -9.148 5.23 1 93.25 15 CYS B C 1
ATOM 855 O O . CYS B 1 15 ? 1.688 -8.383 5.109 1 93.25 15 CYS B O 1
ATOM 857 N N . PHE B 1 16 ? 0.831 -10.43 5.074 1 93.38 16 PHE B N 1
ATOM 858 C CA . PHE B 1 16 ? 2.117 -11.047 4.773 1 93.38 16 PHE B CA 1
ATOM 859 C C . PHE B 1 16 ? 2.609 -10.625 3.395 1 93.38 16 PHE B C 1
ATOM 861 O O . PHE B 1 16 ? 3.797 -10.352 3.211 1 93.38 16 PHE B O 1
ATOM 868 N N . LEU B 1 17 ? 1.712 -10.586 2.434 1 95.69 17 LEU B N 1
ATOM 869 C CA . LEU B 1 17 ? 2.08 -10.133 1.095 1 95.69 17 LEU B CA 1
ATOM 870 C C . LEU B 1 17 ? 2.654 -8.719 1.132 1 95.69 17 LEU B C 1
ATOM 872 O O . LEU B 1 17 ? 3.66 -8.438 0.479 1 95.69 17 LEU B O 1
ATOM 876 N N . ARG B 1 18 ? 1.975 -7.934 1.84 1 92.81 18 ARG B N 1
ATOM 877 C CA . ARG B 1 18 ? 2.457 -6.562 1.984 1 92.81 18 ARG B CA 1
ATOM 878 C C . ARG B 1 18 ? 3.881 -6.539 2.529 1 92.81 18 ARG B C 1
ATOM 880 O O . ARG B 1 18 ? 4.734 -5.809 2.023 1 92.81 18 ARG B O 1
ATOM 887 N N . VAL B 1 19 ? 4.133 -7.266 3.559 1 91.69 19 VAL B N 1
ATOM 888 C CA . VAL B 1 19 ? 5.445 -7.309 4.195 1 91.69 19 VAL B CA 1
ATOM 889 C C . VAL B 1 19 ? 6.5 -7.754 3.186 1 91.69 19 VAL B C 1
ATOM 891 O O . VAL B 1 19 ? 7.574 -7.16 3.096 1 91.69 19 VAL B O 1
ATOM 894 N N . LEU B 1 20 ? 6.219 -8.758 2.494 1 93.56 20 LEU B N 1
ATOM 895 C CA . LEU B 1 20 ? 7.156 -9.297 1.517 1 93.56 20 LEU B CA 1
ATOM 896 C C . LEU B 1 20 ? 7.402 -8.305 0.391 1 93.56 20 LEU B C 1
ATOM 898 O O . LEU B 1 20 ? 8.547 -8.109 -0.033 1 93.56 20 LEU B O 1
ATOM 902 N N . CYS B 1 21 ? 6.293 -7.652 -0.037 1 92.75 21 CYS B N 1
ATOM 903 C CA . CYS B 1 21 ? 6.418 -6.652 -1.092 1 92.75 21 CYS B CA 1
ATOM 904 C C . CYS B 1 21 ? 7.242 -5.465 -0.62 1 92.75 21 CYS B C 1
ATOM 906 O O . CYS B 1 21 ? 8.102 -4.969 -1.353 1 92.75 21 CYS B O 1
ATOM 908 N N . ASP B 1 22 ? 7.004 -5.047 0.555 1 87.69 22 ASP B N 1
ATOM 909 C CA . ASP B 1 22 ? 7.703 -3.898 1.122 1 87.69 22 ASP B CA 1
ATOM 910 C C . ASP B 1 22 ? 9.195 -4.191 1.287 1 87.69 22 ASP B C 1
ATOM 912 O O . ASP B 1 22 ? 10.023 -3.279 1.232 1 87.69 22 ASP B O 1
ATOM 916 N N . ASN B 1 23 ? 9.516 -5.43 1.405 1 87.56 23 ASN B N 1
ATOM 917 C CA . ASN B 1 23 ? 10.906 -5.812 1.616 1 87.56 23 ASN B CA 1
ATOM 918 C C . ASN B 1 23 ? 11.539 -6.371 0.342 1 87.56 23 ASN B C 1
ATOM 920 O O . ASN B 1 23 ? 12.617 -6.969 0.385 1 87.56 23 ASN B O 1
ATOM 924 N N . LYS B 1 24 ? 10.836 -6.289 -0.696 1 91.12 24 LYS B N 1
ATOM 925 C CA . LYS B 1 24 ? 11.305 -6.641 -2.033 1 91.12 24 LYS B CA 1
ATOM 926 C C . LYS B 1 24 ? 11.586 -8.133 -2.143 1 91.12 24 LYS B C 1
ATOM 928 O O . LYS B 1 24 ? 12.562 -8.547 -2.779 1 91.12 24 LYS B O 1
ATOM 933 N N . LYS B 1 25 ? 10.914 -8.859 -1.436 1 95.06 25 LYS B N 1
ATOM 934 C CA . LYS B 1 25 ? 10.969 -10.32 -1.504 1 95.06 25 LYS B CA 1
ATOM 935 C C . LYS B 1 25 ? 9.898 -10.867 -2.441 1 95.06 25 LYS B C 1
ATOM 937 O O . LYS B 1 25 ? 9 -11.594 -2.01 1 95.06 25 LYS B O 1
ATOM 942 N N . SER B 1 26 ? 10.094 -10.633 -3.684 1 96.81 26 SER B N 1
ATOM 943 C CA . SER B 1 26 ? 9.086 -10.906 -4.703 1 96.81 26 SER B CA 1
ATOM 944 C C . SER B 1 26 ? 8.875 -12.406 -4.887 1 96.81 26 SER B C 1
ATOM 946 O O . SER B 1 26 ? 7.75 -12.859 -5.105 1 96.81 26 SER B O 1
ATOM 948 N N . GLU B 1 27 ? 9.969 -13.188 -4.832 1 97.81 27 GLU B N 1
ATOM 949 C CA . GLU B 1 27 ? 9.836 -14.625 -4.988 1 97.81 27 GLU B CA 1
ATOM 950 C C . GLU B 1 27 ? 8.984 -15.227 -3.877 1 97.81 27 GLU B C 1
ATOM 952 O O . GLU B 1 27 ? 8.094 -16.047 -4.141 1 97.81 27 GLU B O 1
ATOM 957 N N . GLU B 1 28 ? 9.305 -14.812 -2.711 1 98 28 GLU B N 1
ATOM 958 C CA . GLU B 1 28 ? 8.531 -15.281 -1.566 1 98 28 GLU B CA 1
ATOM 959 C C . GLU B 1 28 ? 7.078 -14.812 -1.647 1 98 28 GLU B C 1
ATOM 961 O O . GLU B 1 28 ? 6.16 -15.539 -1.271 1 98 28 GLU B O 1
ATOM 966 N N . ALA B 1 29 ? 6.891 -13.625 -2.119 1 98.12 29 ALA B N 1
ATOM 967 C CA . ALA B 1 29 ? 5.547 -13.078 -2.27 1 98.12 29 ALA B CA 1
ATOM 968 C C . ALA B 1 29 ? 4.727 -13.898 -3.26 1 98.12 29 ALA B C 1
ATOM 970 O O . ALA B 1 29 ? 3.568 -14.227 -2.996 1 98.12 29 ALA B O 1
ATOM 971 N N . LEU B 1 30 ? 5.344 -14.242 -4.34 1 98.12 30 LEU B N 1
ATOM 972 C CA . LEU B 1 30 ? 4.656 -15.031 -5.359 1 98.12 30 LEU B CA 1
ATOM 973 C C . LEU B 1 30 ? 4.332 -16.422 -4.844 1 98.12 30 LEU B C 1
ATOM 975 O O . LEU B 1 30 ? 3.273 -16.969 -5.148 1 98.12 30 LEU B O 1
ATOM 979 N N . LYS B 1 31 ? 5.262 -16.938 -4.121 1 98.06 31 LYS B N 1
ATOM 980 C CA . LYS B 1 31 ? 5.02 -18.234 -3.504 1 98.06 31 LYS B CA 1
ATOM 981 C C . LYS B 1 31 ? 3.826 -18.172 -2.553 1 98.06 31 LYS B C 1
ATOM 983 O O . LYS B 1 31 ? 2.988 -19.078 -2.543 1 98.06 31 LYS B O 1
ATOM 988 N N . LEU B 1 32 ? 3.785 -17.172 -1.766 1 97.69 32 LEU B N 1
ATOM 989 C CA . LEU B 1 32 ? 2.686 -17 -0.826 1 97.69 32 LEU B CA 1
ATOM 990 C C . LEU B 1 32 ? 1.358 -16.859 -1.564 1 97.69 32 LEU B C 1
ATOM 992 O O . LEU B 1 32 ? 0.349 -17.422 -1.152 1 97.69 32 LEU B O 1
ATOM 996 N N . TYR B 1 33 ? 1.328 -16.094 -2.613 1 97.75 33 TYR B N 1
ATOM 997 C CA . TYR B 1 33 ? 0.134 -15.93 -3.436 1 97.75 33 TYR B CA 1
ATOM 998 C C . TYR B 1 33 ? -0.314 -17.266 -4.02 1 97.75 33 TYR B C 1
ATOM 1000 O O . TYR B 1 33 ? -1.508 -17.578 -4.039 1 97.75 33 TYR B O 1
ATOM 1008 N N . GLY B 1 34 ? 0.618 -17.953 -4.523 1 97.38 34 GLY B N 1
ATOM 1009 C CA . GLY B 1 34 ? 0.3 -19.297 -5.008 1 97.38 34 GLY B CA 1
ATOM 1010 C C . GLY B 1 34 ? -0.374 -20.156 -3.967 1 97.38 34 GLY B C 1
ATOM 1011 O O . GLY B 1 34 ? -1.337 -20.875 -4.27 1 97.38 34 GLY B O 1
ATOM 1012 N N . ARG B 1 35 ? 0.174 -20.156 -2.811 1 96 35 ARG B N 1
ATOM 1013 C CA . ARG B 1 35 ? -0.41 -20.922 -1.708 1 96 35 ARG B CA 1
ATOM 1014 C C . ARG B 1 35 ? -1.834 -20.453 -1.419 1 96 35 ARG B C 1
ATOM 1016 O O . ARG B 1 35 ? -2.711 -21.266 -1.128 1 96 35 ARG B O 1
ATOM 1023 N N . MET B 1 36 ? -2.039 -19.203 -1.467 1 96 36 MET B N 1
ATOM 1024 C CA . MET B 1 36 ? -3.361 -18.625 -1.263 1 96 36 MET B CA 1
ATOM 1025 C C . MET B 1 36 ? -4.375 -19.203 -2.24 1 96 36 MET B C 1
ATOM 1027 O O . MET B 1 36 ? -5.473 -19.594 -1.844 1 96 36 MET B O 1
ATOM 1031 N N . ILE B 1 37 ? -4.027 -19.234 -3.479 1 95 37 ILE B N 1
ATOM 1032 C CA . ILE B 1 37 ? -4.898 -19.766 -4.527 1 95 37 ILE B CA 1
ATOM 1033 C C . ILE B 1 37 ? -5.129 -21.25 -4.305 1 95 37 ILE B C 1
ATOM 1035 O O . ILE B 1 37 ? -6.254 -21.75 -4.445 1 95 37 ILE B O 1
ATOM 1039 N N . GLU B 1 38 ? -4.086 -21.969 -4.016 1 94.94 38 GLU B N 1
ATOM 1040 C CA . GLU B 1 38 ? -4.168 -23.406 -3.779 1 94.94 38 GLU B CA 1
ATOM 1041 C C . GLU B 1 38 ? -5.176 -23.734 -2.678 1 94.94 38 GLU B C 1
ATOM 1043 O O . GLU B 1 38 ? -5.859 -24.766 -2.734 1 94.94 38 GLU B O 1
ATOM 1048 N N . LEU B 1 39 ? -5.242 -22.891 -1.77 1 94.06 39 LEU B N 1
ATOM 1049 C CA . LEU B 1 39 ? -6.121 -23.109 -0.625 1 94.06 39 LEU B CA 1
ATOM 1050 C C . LEU B 1 39 ? -7.496 -22.5 -0.869 1 94.06 39 LEU B C 1
ATOM 1052 O O . LEU B 1 39 ? -8.305 -22.391 0.054 1 94.06 39 LEU B O 1
ATOM 1056 N N . SER B 1 40 ? -7.707 -22.078 -2.047 1 93.81 40 SER B N 1
ATOM 1057 C CA . SER B 1 40 ? -8.984 -21.562 -2.51 1 93.81 40 SER B CA 1
ATOM 1058 C C . SER B 1 40 ? -9.359 -20.266 -1.776 1 93.81 40 SER B C 1
ATOM 1060 O O . SER B 1 40 ? -10.539 -20.016 -1.52 1 93.81 40 SER B O 1
ATOM 1062 N N . CYS B 1 41 ? -8.383 -19.625 -1.284 1 94.5 41 CYS B N 1
ATOM 1063 C CA . CYS B 1 41 ? -8.594 -18.266 -0.763 1 94.5 41 CYS B CA 1
ATOM 1064 C C . CYS B 1 41 ? -8.68 -17.25 -1.895 1 94.5 41 CYS B C 1
ATOM 1066 O O . CYS B 1 41 ? -7.73 -17.094 -2.662 1 94.5 41 CYS B O 1
ATOM 1068 N N . ILE B 1 42 ? -9.828 -16.547 -1.978 1 94.44 42 ILE B N 1
ATOM 1069 C CA . ILE B 1 42 ? -10.07 -15.656 -3.104 1 94.44 42 ILE B CA 1
ATOM 1070 C C . ILE B 1 42 ? -9.32 -14.336 -2.883 1 94.44 42 ILE B C 1
ATOM 1072 O O . ILE B 1 42 ? -9.539 -13.656 -1.878 1 94.44 42 ILE B O 1
ATOM 1076 N N . PRO B 1 43 ? -8.531 -13.969 -3.844 1 96.56 43 PRO B N 1
ATOM 1077 C CA . PRO B 1 43 ? -7.82 -12.688 -3.734 1 96.56 43 PRO B CA 1
ATOM 1078 C C . PRO B 1 43 ? -8.758 -11.484 -3.736 1 96.56 43 PRO B C 1
ATOM 1080 O O . PRO B 1 43 ? -9.805 -11.516 -4.398 1 96.56 43 PRO B O 1
ATOM 1083 N N . SER B 1 44 ? -8.375 -10.5 -2.979 1 95.44 44 SER B N 1
ATOM 1084 C CA . SER B 1 44 ? -9.125 -9.25 -2.932 1 95.44 44 SER B CA 1
ATOM 1085 C C . SER B 1 44 ? -8.508 -8.195 -3.844 1 95.44 44 SER B C 1
ATOM 1087 O O . SER B 1 44 ? -7.465 -8.438 -4.461 1 95.44 44 SER B O 1
ATOM 1089 N N . VAL B 1 45 ? -9.219 -7.051 -3.893 1 95.88 45 VAL B N 1
ATOM 1090 C CA . VAL B 1 45 ? -8.695 -5.93 -4.664 1 95.88 45 VAL B CA 1
ATOM 1091 C C . VAL B 1 45 ? -7.324 -5.523 -4.121 1 95.88 45 VAL B C 1
ATOM 1093 O O . VAL B 1 45 ? -6.422 -5.195 -4.891 1 95.88 45 VAL B O 1
ATOM 1096 N N . GLN B 1 46 ? -7.16 -5.613 -2.83 1 94.81 46 GLN B N 1
ATOM 1097 C CA . GLN B 1 46 ? -5.891 -5.27 -2.197 1 94.81 46 GLN B CA 1
ATOM 1098 C C . GLN B 1 46 ? -4.785 -6.23 -2.623 1 94.81 46 GLN B C 1
ATOM 1100 O O . GLN B 1 46 ? -3.65 -5.812 -2.861 1 94.81 46 GLN B O 1
ATOM 1105 N N . THR B 1 47 ? -5.164 -7.516 -2.738 1 97.06 47 THR B N 1
ATOM 1106 C CA . THR B 1 47 ? -4.215 -8.531 -3.17 1 97.06 47 THR B CA 1
ATOM 1107 C C . THR B 1 47 ? -3.699 -8.227 -4.574 1 97.06 47 THR B C 1
ATOM 1109 O O . THR B 1 47 ? -2.488 -8.141 -4.793 1 97.06 47 THR B O 1
ATOM 1112 N N . TYR B 1 48 ? -4.629 -8.055 -5.438 1 97.94 48 TYR B N 1
ATOM 1113 C CA . TYR B 1 48 ? -4.262 -7.801 -6.824 1 97.94 48 TYR B CA 1
ATOM 1114 C C . TYR B 1 48 ? -3.467 -6.504 -6.953 1 97.94 48 TYR B C 1
ATOM 1116 O O . TYR B 1 48 ? -2.5 -6.438 -7.715 1 97.94 48 TYR B O 1
ATOM 1124 N N . THR B 1 49 ? -3.908 -5.531 -6.207 1 96.5 49 THR B N 1
ATOM 1125 C CA . THR B 1 49 ? -3.221 -4.246 -6.266 1 96.5 49 THR B CA 1
ATOM 1126 C C . THR B 1 49 ? -1.765 -4.391 -5.832 1 96.5 49 THR B C 1
ATOM 1128 O O . THR B 1 49 ? -0.862 -3.85 -6.477 1 96.5 49 THR B O 1
ATOM 1131 N N . MET B 1 50 ? -1.504 -5.086 -4.82 1 95.62 50 MET B N 1
ATOM 1132 C CA . MET B 1 50 ? -0.143 -5.309 -4.34 1 95.62 50 MET B CA 1
ATOM 1133 C C . MET B 1 50 ? 0.683 -6.066 -5.375 1 95.62 50 MET B C 1
ATOM 1135 O O . MET B 1 50 ? 1.851 -5.742 -5.598 1 95.62 50 MET B O 1
ATOM 1139 N N . LEU B 1 51 ? 0.098 -7.047 -6.004 1 98 51 LEU B N 1
ATOM 1140 C CA . LEU B 1 51 ? 0.802 -7.852 -6.996 1 98 51 LEU B CA 1
ATOM 1141 C C . LEU B 1 51 ? 1.158 -7.012 -8.219 1 98 51 LEU B C 1
ATOM 1143 O O . LEU B 1 51 ? 2.271 -7.109 -8.742 1 98 51 LEU B O 1
ATOM 1147 N N . ILE B 1 52 ? 0.237 -6.23 -8.633 1 97.81 52 ILE B N 1
ATOM 1148 C CA . ILE B 1 52 ? 0.487 -5.348 -9.766 1 97.81 52 ILE B CA 1
ATOM 1149 C C . ILE B 1 52 ? 1.645 -4.406 -9.445 1 97.81 52 ILE B C 1
ATOM 1151 O O . ILE B 1 52 ? 2.58 -4.266 -10.234 1 97.81 52 ILE B O 1
ATOM 1155 N N . SER B 1 53 ? 1.577 -3.797 -8.297 1 95.88 53 SER B N 1
ATOM 1156 C CA . SER B 1 53 ? 2.652 -2.906 -7.871 1 95.88 53 SER B CA 1
ATOM 1157 C C . SER B 1 53 ? 3.992 -3.635 -7.84 1 95.88 53 SER B C 1
ATOM 1159 O O . SER B 1 53 ? 5.012 -3.092 -8.266 1 95.88 53 SER B O 1
ATOM 1161 N N . MET B 1 54 ? 4.031 -4.77 -7.352 1 96 54 MET B N 1
ATOM 1162 C CA . MET B 1 54 ? 5.242 -5.578 -7.242 1 96 54 MET B CA 1
ATOM 1163 C C . MET B 1 54 ? 5.836 -5.855 -8.617 1 96 54 MET B C 1
ATOM 1165 O O . MET B 1 54 ? 7.043 -5.719 -8.812 1 96 54 MET B O 1
ATOM 1169 N N . PHE B 1 55 ? 5.055 -6.203 -9.555 1 97.19 55 PHE B N 1
ATOM 1170 C CA . PHE B 1 55 ? 5.535 -6.516 -10.891 1 97.19 55 PHE B CA 1
ATOM 1171 C C . PHE B 1 55 ? 6.141 -5.281 -11.547 1 97.19 55 PHE B C 1
ATOM 1173 O O . PHE B 1 55 ? 7.152 -5.379 -12.25 1 97.19 55 P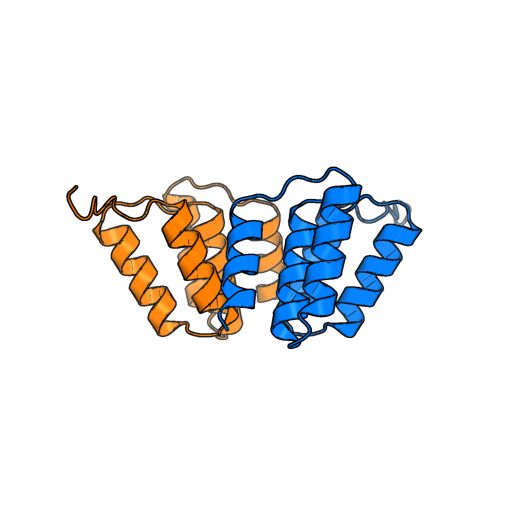HE B O 1
ATOM 1180 N N . PHE B 1 56 ? 5.535 -4.184 -11.32 1 94.5 56 PHE B N 1
ATOM 1181 C CA . PHE B 1 56 ? 6.121 -2.963 -11.867 1 94.5 56 PHE B CA 1
ATOM 1182 C C . PHE B 1 56 ? 7.465 -2.67 -11.203 1 94.5 56 PHE B C 1
ATOM 1184 O O . PHE B 1 56 ? 8.406 -2.24 -11.875 1 94.5 56 PHE B O 1
ATOM 1191 N N . LYS B 1 57 ? 7.531 -2.902 -9.969 1 91.88 57 LYS B N 1
ATOM 1192 C CA . LYS B 1 57 ? 8.789 -2.676 -9.266 1 91.88 57 LYS B CA 1
ATOM 1193 C C . LYS B 1 57 ? 9.875 -3.633 -9.758 1 91.88 57 LYS B C 1
ATOM 1195 O O . LYS B 1 57 ? 11.055 -3.289 -9.758 1 91.88 57 LYS B O 1
ATOM 1200 N N . MET B 1 58 ? 9.438 -4.746 -10.156 1 94.12 58 MET B N 1
ATOM 1201 C CA . MET B 1 58 ? 10.344 -5.746 -10.719 1 94.12 58 MET B CA 1
ATOM 1202 C C . MET B 1 58 ? 10.625 -5.457 -12.188 1 94.12 58 MET B C 1
ATOM 1204 O O . MET B 1 58 ? 11.297 -6.242 -12.859 1 94.12 58 MET B O 1
ATOM 1208 N N . ASP B 1 59 ? 10.109 -4.387 -12.727 1 94.44 59 ASP B N 1
ATOM 1209 C CA . ASP B 1 59 ? 10.227 -4.031 -14.141 1 94.44 59 ASP B CA 1
ATOM 1210 C C . ASP B 1 59 ? 9.648 -5.125 -15.031 1 94.44 59 ASP B C 1
ATOM 1212 O O . ASP B 1 59 ? 10.273 -5.531 -16.016 1 94.44 59 ASP B O 1
ATOM 1216 N N . ASP B 1 60 ? 8.633 -5.652 -14.602 1 96.19 60 ASP B N 1
ATOM 1217 C CA . ASP B 1 60 ? 7.91 -6.68 -15.336 1 96.19 60 ASP B CA 1
ATOM 1218 C C . ASP B 1 60 ? 6.484 -6.234 -15.641 1 96.19 60 ASP B C 1
ATOM 1220 O O . ASP B 1 60 ? 5.527 -6.75 -15.062 1 96.19 60 ASP B O 1
ATOM 1224 N N . PRO B 1 61 ? 6.293 -5.43 -16.641 1 96.12 61 PRO B N 1
ATOM 1225 C CA . PRO B 1 61 ? 4.957 -4.938 -16.984 1 96.12 61 PRO B CA 1
ATOM 1226 C C . PRO B 1 61 ? 4.027 -6.051 -17.469 1 96.12 61 PRO B C 1
ATOM 1228 O O . PRO B 1 61 ? 2.814 -5.98 -17.25 1 96.12 61 PRO B O 1
ATOM 1231 N N . ASP B 1 62 ? 4.543 -7.043 -18.078 1 97.5 62 ASP B N 1
ATOM 1232 C CA . ASP B 1 62 ? 3.719 -8.164 -18.531 1 97.5 62 ASP B CA 1
ATOM 1233 C C . ASP B 1 62 ? 3.02 -8.844 -17.359 1 97.5 62 ASP B C 1
ATOM 1235 O O . ASP B 1 62 ? 1.823 -9.133 -17.422 1 97.5 62 ASP B O 1
ATOM 1239 N N . GLY B 1 63 ? 3.826 -9.062 -16.344 1 97.94 63 GLY B N 1
ATOM 1240 C CA . GLY B 1 63 ? 3.24 -9.625 -15.141 1 97.94 63 GLY B CA 1
ATOM 1241 C C . GLY B 1 63 ? 2.156 -8.758 -14.539 1 97.94 63 GLY B C 1
ATOM 1242 O O . GLY B 1 63 ? 1.13 -9.266 -14.078 1 97.94 63 GLY B O 1
ATOM 1243 N N . ALA B 1 64 ? 2.344 -7.496 -14.57 1 97.94 64 ALA B N 1
ATOM 1244 C CA . ALA B 1 64 ? 1.355 -6.551 -14.062 1 97.94 64 ALA B CA 1
ATOM 1245 C C . ALA B 1 64 ? 0.063 -6.613 -14.867 1 97.94 64 ALA B C 1
ATOM 1247 O O . ALA B 1 64 ? -1.03 -6.668 -14.305 1 97.94 64 ALA B O 1
ATOM 1248 N N . PHE B 1 65 ? 0.226 -6.715 -16.172 1 97.69 65 PHE B N 1
ATOM 1249 C CA . PHE B 1 65 ? -0.938 -6.75 -17.047 1 97.69 65 PHE B CA 1
ATOM 1250 C C . PHE B 1 65 ? -1.682 -8.07 -16.906 1 97.69 65 PHE B C 1
ATOM 1252 O O . PHE B 1 65 ? -2.914 -8.102 -16.938 1 97.69 65 PHE B O 1
ATOM 1259 N N . GLU B 1 66 ? -0.946 -9.086 -16.797 1 98.25 66 GLU B N 1
ATOM 1260 C CA . GLU B 1 66 ? -1.574 -10.391 -16.594 1 98.25 66 GLU B CA 1
ATOM 1261 C C . GLU B 1 66 ? -2.375 -10.422 -15.297 1 98.25 66 GLU B C 1
ATOM 1263 O O . GLU B 1 66 ? -3.475 -10.977 -15.25 1 98.25 66 GLU B O 1
ATOM 1268 N N . THR B 1 67 ? -1.811 -9.852 -14.289 1 98.38 67 THR B N 1
ATOM 1269 C CA . THR B 1 67 ? -2.5 -9.773 -13.008 1 98.38 67 THR B CA 1
ATOM 1270 C C . THR B 1 67 ? -3.768 -8.93 -13.125 1 98.38 67 THR B C 1
ATOM 1272 O O . THR B 1 67 ? -4.805 -9.281 -12.562 1 98.38 67 THR B O 1
ATOM 1275 N N . TRP B 1 68 ? -3.713 -7.891 -13.805 1 97.88 68 TRP B N 1
ATOM 1276 C CA . TRP B 1 68 ? -4.859 -7.027 -14.062 1 97.88 68 TRP B CA 1
ATOM 1277 C C . TRP B 1 68 ? -5.965 -7.785 -14.789 1 97.88 68 TRP B C 1
ATOM 1279 O O . TRP B 1 68 ? -7.141 -7.688 -14.422 1 97.88 68 TRP B O 1
ATOM 1289 N N . GLN B 1 69 ? -5.586 -8.508 -15.758 1 97.81 69 GLN B N 1
ATOM 1290 C CA . GLN B 1 69 ? -6.551 -9.289 -16.516 1 97.81 69 GLN B CA 1
ATOM 1291 C C . GLN B 1 69 ? -7.219 -10.344 -15.641 1 97.81 69 GLN B C 1
ATOM 1293 O O . GLN B 1 69 ? -8.43 -10.562 -15.734 1 97.81 69 GLN B O 1
ATOM 1298 N N . GLU B 1 70 ? -6.379 -10.969 -14.883 1 97.31 70 GLU B N 1
ATOM 1299 C CA . GLU B 1 70 ? -6.93 -11.961 -13.961 1 97.31 70 GLU B CA 1
ATOM 1300 C C . GLU B 1 70 ? -7.953 -11.328 -13.023 1 97.31 70 GLU B C 1
ATOM 1302 O O . GLU B 1 70 ? -9.008 -11.914 -12.758 1 97.31 70 GLU B O 1
ATOM 1307 N N . MET B 1 71 ? -7.629 -10.203 -12.484 1 97.88 71 MET B N 1
ATOM 1308 C CA . MET B 1 71 ? -8.531 -9.453 -11.609 1 97.88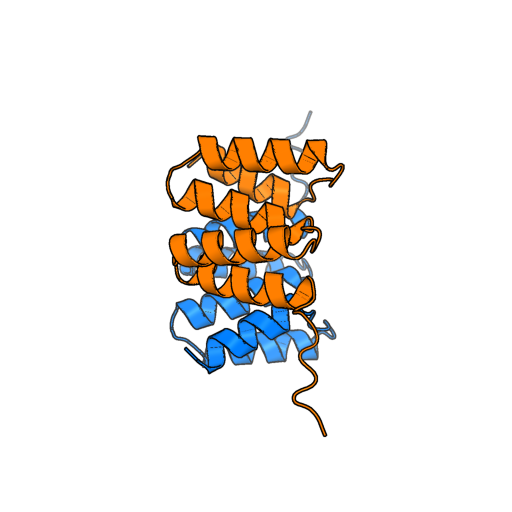 71 MET B CA 1
ATOM 1309 C C . MET B 1 71 ? -9.867 -9.203 -12.289 1 97.88 71 MET B C 1
ATOM 1311 O O . MET B 1 71 ? -10.922 -9.422 -11.688 1 97.88 71 MET B O 1
ATOM 1315 N N . GLU B 1 72 ? -9.852 -8.828 -13.469 1 96.56 72 GLU B N 1
ATOM 1316 C CA . GLU B 1 72 ? -11.055 -8.547 -14.242 1 96.56 72 GLU B CA 1
ATOM 1317 C C . GLU B 1 72 ? -11.852 -9.82 -14.5 1 96.56 72 GLU B C 1
ATOM 1319 O O . GLU B 1 72 ? -13.078 -9.828 -14.367 1 96.56 72 GLU B O 1
ATOM 1324 N N . LYS B 1 73 ? -11.156 -10.805 -14.891 1 96.56 73 LYS B N 1
ATOM 1325 C CA . LYS B 1 73 ? -11.805 -12.078 -15.195 1 96.56 73 LYS B CA 1
ATOM 1326 C C . LYS B 1 73 ? -12.539 -12.625 -13.977 1 96.56 73 LYS B C 1
ATOM 1328 O O . LYS B 1 73 ? -13.586 -13.266 -14.117 1 96.56 73 LYS B O 1
ATOM 1333 N N . ARG B 1 74 ? -12.031 -12.344 -12.844 1 95.81 74 ARG B N 1
ATOM 1334 C CA . ARG B 1 74 ? -12.625 -12.836 -11.609 1 95.81 74 ARG B CA 1
ATOM 1335 C C . ARG B 1 74 ? -13.727 -11.906 -11.117 1 95.81 74 ARG B C 1
ATOM 1337 O O . ARG B 1 74 ? -14.352 -12.164 -10.094 1 95.81 74 ARG B O 1
ATOM 1344 N N . GLY B 1 75 ? -13.852 -10.836 -11.781 1 96.44 75 GLY B N 1
ATOM 1345 C CA . GLY B 1 75 ? -14.914 -9.906 -11.438 1 96.44 75 GLY B CA 1
ATOM 1346 C C . GLY B 1 75 ? -14.531 -8.961 -10.312 1 96.44 75 GLY B C 1
ATOM 1347 O O . GLY B 1 75 ? -15.406 -8.352 -9.68 1 96.44 75 GLY B O 1
ATOM 1348 N N . CYS B 1 76 ? -13.352 -8.906 -9.977 1 96.94 76 CYS B N 1
ATOM 1349 C CA . CYS B 1 76 ? -12.844 -7.977 -8.969 1 96.94 76 CYS B CA 1
ATOM 1350 C C . CYS B 1 76 ? -12.648 -6.586 -9.555 1 96.94 76 CYS B C 1
ATOM 1352 O O . CYS B 1 76 ? -11.891 -6.414 -10.508 1 96.94 76 CYS B O 1
ATOM 1354 N N . ARG B 1 77 ? -13.273 -5.535 -8.984 1 95.75 77 ARG B N 1
ATOM 1355 C CA . ARG B 1 77 ? -13.203 -4.176 -9.508 1 95.75 77 ARG B CA 1
ATOM 1356 C C . ARG B 1 77 ? -12.023 -3.418 -8.906 1 95.75 77 ARG B C 1
A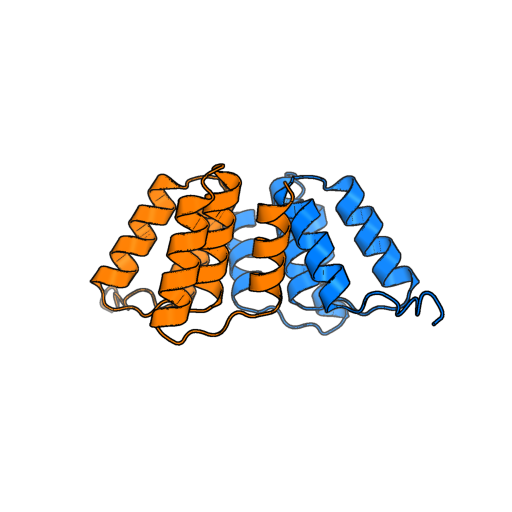TOM 1358 O O . ARG B 1 77 ? -11.867 -3.371 -7.688 1 95.75 77 ARG B O 1
ATOM 1365 N N . PRO B 1 78 ? -11.25 -2.824 -9.797 1 96.19 78 PRO B N 1
ATOM 1366 C CA . PRO B 1 78 ? -10.156 -1.998 -9.289 1 96.19 78 PRO B CA 1
ATOM 1367 C C . PRO B 1 78 ? -10.648 -0.801 -8.477 1 96.19 78 PRO B C 1
ATOM 1369 O O . PRO B 1 78 ? -11.703 -0.242 -8.773 1 96.19 78 PRO B O 1
ATOM 1372 N N . ASP B 1 79 ? -9.883 -0.491 -7.465 1 92.38 79 ASP B N 1
ATOM 1373 C CA . ASP B 1 79 ? -10.164 0.724 -6.707 1 92.38 79 ASP B CA 1
ATOM 1374 C C . ASP B 1 79 ? -9.156 1.823 -7.039 1 92.38 79 ASP B C 1
ATOM 1376 O O . ASP B 1 79 ? -8.352 1.676 -7.957 1 92.38 79 ASP B O 1
ATOM 1380 N N . THR B 1 80 ? -9.305 2.934 -6.445 1 88.69 80 THR B N 1
ATOM 1381 C CA . THR B 1 80 ? -8.469 4.098 -6.73 1 88.69 80 THR B CA 1
ATOM 1382 C C . THR B 1 80 ? -6.992 3.756 -6.562 1 88.69 80 THR B C 1
ATOM 1384 O O . TH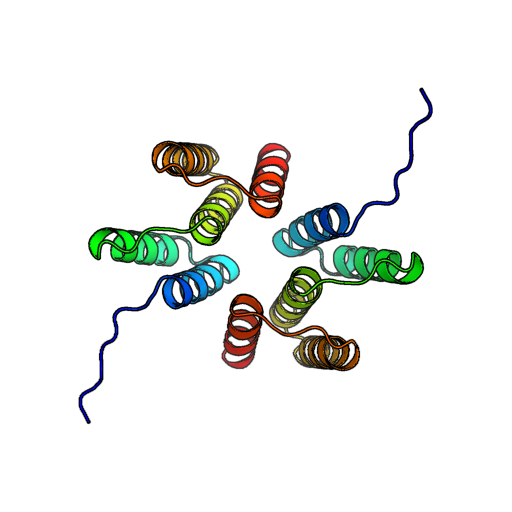R B 1 80 ? -6.156 4.184 -7.359 1 88.69 80 THR B O 1
ATOM 1387 N N . ASP B 1 81 ? -6.668 2.996 -5.508 1 92 81 ASP B N 1
ATOM 1388 C CA . ASP B 1 81 ? -5.285 2.586 -5.281 1 92 81 ASP B CA 1
ATOM 1389 C C . ASP B 1 81 ? -4.758 1.767 -6.461 1 92 81 ASP B C 1
ATOM 1391 O O . ASP B 1 81 ? -3.611 1.938 -6.879 1 92 81 ASP B O 1
ATOM 1395 N N . THR B 1 82 ? -5.668 0.906 -6.941 1 95.56 82 THR B N 1
ATOM 1396 C CA . THR B 1 82 ? -5.289 0.052 -8.062 1 95.56 82 THR B CA 1
ATOM 1397 C C . THR B 1 82 ? -4.965 0.89 -9.297 1 95.56 82 THR B C 1
ATOM 1399 O O . THR B 1 82 ? -3.938 0.678 -9.945 1 95.56 82 THR B O 1
ATOM 1402 N N . TYR B 1 83 ? -5.789 1.838 -9.523 1 93.5 83 TYR B N 1
ATOM 1403 C CA . TYR B 1 83 ? -5.543 2.715 -10.664 1 93.5 83 TYR B CA 1
ATOM 1404 C C . TYR B 1 83 ? -4.27 3.525 -10.461 1 93.5 83 TYR B C 1
ATOM 1406 O O . TYR B 1 83 ? -3.502 3.732 -11.406 1 93.5 83 TYR B O 1
ATOM 1414 N N . CYS B 1 84 ? -4.02 3.965 -9.32 1 93.5 84 CYS B N 1
ATOM 1415 C CA . CYS B 1 84 ? -2.814 4.734 -9.023 1 93.5 84 CYS B CA 1
ATOM 1416 C C . CYS B 1 84 ? -1.562 3.92 -9.328 1 93.5 84 CYS B C 1
ATOM 1418 O O . CYS B 1 84 ? -0.653 4.398 -10.008 1 93.5 84 CYS B O 1
ATOM 1420 N N . VAL B 1 85 ? -1.558 2.732 -8.945 1 94.44 85 VAL B N 1
ATOM 1421 C CA . VAL B 1 85 ? -0.387 1.885 -9.148 1 94.44 85 VAL B CA 1
ATOM 1422 C C . VAL B 1 85 ? -0.204 1.603 -10.641 1 94.44 85 VAL B C 1
ATOM 1424 O O . VAL B 1 85 ? 0.923 1.566 -11.133 1 94.44 85 VAL B O 1
ATOM 1427 N N . MET B 1 86 ? -1.286 1.367 -11.258 1 94.44 86 MET B N 1
ATOM 1428 C CA . MET B 1 86 ? -1.236 1.099 -12.695 1 94.44 86 MET B CA 1
ATOM 1429 C C . MET B 1 86 ? -0.693 2.303 -13.453 1 94.44 86 MET B C 1
ATOM 1431 O O . MET B 1 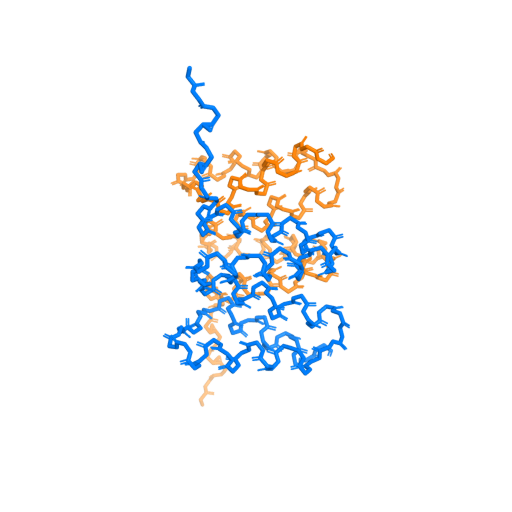86 ? 0.198 2.162 -14.297 1 94.44 86 MET B O 1
ATOM 1435 N N . ILE B 1 87 ? -1.143 3.408 -13.172 1 91.19 87 ILE B N 1
ATOM 1436 C CA . ILE B 1 87 ? -0.721 4.645 -13.82 1 91.19 87 ILE B CA 1
ATOM 1437 C C . ILE B 1 87 ? 0.75 4.914 -13.508 1 91.19 87 ILE B C 1
ATOM 1439 O O . ILE B 1 87 ? 1.537 5.211 -14.406 1 91.19 87 ILE B O 1
ATOM 1443 N N . GLU B 1 88 ? 1.106 4.777 -12.344 1 89.56 88 GLU B N 1
ATOM 1444 C CA . GLU B 1 88 ? 2.496 4.953 -11.938 1 89.56 88 GLU B CA 1
ATOM 1445 C C . GLU B 1 88 ? 3.416 3.98 -12.664 1 89.56 88 GLU B C 1
ATOM 1447 O O . GLU B 1 88 ? 4.496 4.363 -13.117 1 89.56 88 GLU B O 1
ATOM 1452 N N . GLY B 1 89 ? 2.998 2.766 -12.664 1 90.81 89 GLY B N 1
ATOM 1453 C CA . GLY B 1 89 ? 3.799 1.737 -13.305 1 90.81 89 GLY B CA 1
ATOM 1454 C C . GLY B 1 89 ? 3.99 1.974 -14.789 1 90.81 89 GLY B C 1
ATOM 1455 O O . GLY B 1 89 ? 5.047 1.658 -15.344 1 90.81 89 GLY B O 1
ATOM 1456 N N . LEU B 1 90 ? 3.029 2.555 -15.406 1 89.5 90 LEU B N 1
ATOM 1457 C CA . LEU B 1 90 ? 3.072 2.754 -16.844 1 89.5 90 LEU B CA 1
ATOM 1458 C C . LEU B 1 90 ? 3.904 3.984 -17.203 1 89.5 90 LEU B C 1
ATOM 1460 O O . LEU B 1 90 ? 4.414 4.094 -18.312 1 89.5 90 LEU B O 1
ATOM 1464 N N . PHE B 1 91 ? 4.074 4.871 -16.266 1 79.06 91 PHE B N 1
ATOM 1465 C CA . PHE B 1 91 ? 4.832 6.09 -16.547 1 79.06 91 PHE B CA 1
ATOM 1466 C C . PHE B 1 91 ? 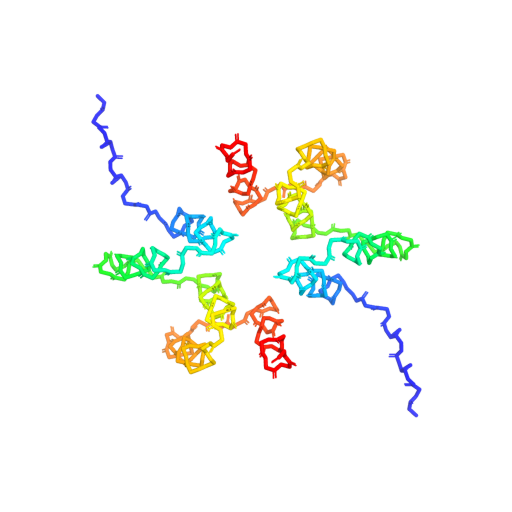6.262 5.961 -16.031 1 79.06 91 PHE B C 1
ATOM 1468 O O . PHE B 1 91 ? 7.129 6.754 -16.406 1 79.06 91 PHE B O 1
ATOM 1475 N N . ASN B 1 92 ? 6.625 5.113 -15.188 1 67.81 92 ASN B N 1
ATOM 1476 C CA . ASN B 1 92 ? 8 4.945 -14.727 1 67.81 92 ASN B CA 1
ATOM 1477 C C . ASN B 1 92 ? 8.859 4.246 -15.773 1 67.81 92 ASN B C 1
ATOM 1479 O O . ASN B 1 92 ? 8.391 3.336 -16.453 1 67.81 92 ASN B O 1
#

Foldseek 3Di:
DPPPCPPDAQVRLLVVLVVCLVVLVLVVSVVSVVVCVVVVHDHALSSLLSQLLSCLVVVNNVSNVVSVVVCVVVPHDHDPSSVVSVVVSVVD/DPPPPPPDAQVRLLVVLVVCLVVLVLVVSVVSVVVCVVVVHDHALSSLLSQLLSCLVVVHNVSNVVSVVVCVVVPHDHDPSSVVSVVVSVVD

Secondary structure (DSSP, 8-state):
---------HHHHHHHHHHHHHTT-HHHHHHHHHHHHHTTPPP-HHHHHHHHHHHHHTT-HHHHHHHHHHHHHTTPPP-HHHHHHHHHHHH-/---------HHHHHHHHHHHHHTT-HHHHHHHHHHHHHTTPPP-HHHHHHHHHHHHHTT-HHHHHHHHHHHHHTTPPP-HHHHHHHHHHHH-

InterPro domains:
  IPR002885 Pentatricopeptide repeat [PF12854] (4-36)
  IPR002885 Pentatricopeptide repeat [PF13041] (43-91)
  IPR002885 Pentatricopeptide repeat [PS51375] (9-43)
  IPR002885 Pentatricopeptide repeat [PS51375] (44-78)
  IPR002885 Pentatricopeptide repeat [TIGR00756] (11-44)
  IPR002885 Pentatricopeptide repeat [TIGR00756] (47-80)
  IPR011990 Tetratricopeptide-like helical domain superfamily [G3DSA:1.25.40.10] (1-92)

pLDDT: mean 90.01, std 15.42, range [27.28, 98.38]

Solvent-accessible surface area (backbone atoms only — not comparable to full-atom values): 10364 Å² total; per-residue (Å²): 134,71,87,78,72,68,71,74,48,68,66,52,51,44,42,51,40,48,54,26,52,76,66,67,33,56,69,62,31,50,51,51,50,50,52,36,50,74,69,67,47,74,78,47,59,66,46,50,35,53,51,30,44,47,23,37,73,67,71,30,61,66,56,21,49,52,47,51,50,50,37,51,74,72,67,48,68,78,49,72,68,36,51,39,41,50,54,50,48,72,72,102,132,71,86,77,70,66,69,75,47,67,66,51,50,43,42,52,39,48,54,26,52,76,66,68,34,57,69,61,31,51,52,51,50,50,52,36,51,75,68,68,47,73,79,48,60,67,45,50,36,52,50,30,44,47,22,37,74,66,72,30,60,66,59,20,52,51,47,51,49,51,35,50,75,70,67,48,68,78,49,71,68,35,51,40,41,51,52,50,48,71,73,103

Radius of gyration: 17.15 Å; Cα contacts (8 Å, |Δi|>4): 167; chains: 2; bounding box: 29×54×43 Å

Organism: NCBI:txid97028